Protein AF-A0A7C6TJK2-F1 (afdb_monomer)

pLDDT: mean 87.84, std 12.9, range [30.36, 98.38]

Foldseek 3Di:
DAEQAADPCVCVVVQVVCVVVVAQEAEADAQVCLDDPSVVVNVVSNHQYADPDPVCNVVSLVSVLVCVVVVHHYYYHQLNDHDPDPVRAGDQGHLSVLLSCLVRVDWDWYKYKDFVCCQPNPPDPDGPDDPPPTDMDMDIDPTDDLVVLNVVSVDPVSSNVVRLSSSLVRQVVNCVNVVHDRDPVSVDDDPDD

Nearest PDB structures (foldseek):
  4ak9-assembly1_A  TM=3.921E-01  e=1.352E+00  Physcomitrium patens
  2jgn-assembly2_B  TM=3.939E-01  e=2.980E+00  Homo sapiens

Mean predicted aligned error: 5.9 Å

Sequence (193 aa):
VAAYHANHLDPILVGLALKRNGRMPHFLAKSTLFTGVLGKILKTIGQIPVLRSSAQAGDSLEYAKDALAHGQTVVIYPEGTLTKDPELWPQHFKTGTARLALETGVPIIPVAHWGLNTIYPRGQKKFRFRPFSHDTVVAFGPAIDYSDLWDQRDEKKTMGDLSQRVKNTVAAMVAELSGRELPQRFMSKETGE

Radius of gyration: 16.85 Å; Cα contacts (8 Å, |Δi|>4): 279; chains: 1; bounding box: 39×34×52 Å

Structure (mmCIF, N/CA/C/O backbone):
data_AF-A0A7C6TJK2-F1
#
_entry.id   AF-A0A7C6TJK2-F1
#
loop_
_atom_site.group_PDB
_atom_site.id
_atom_site.type_symbol
_atom_site.label_atom_id
_atom_site.label_alt_id
_atom_site.label_comp_id
_atom_site.label_asym_id
_atom_site.label_entity_id
_atom_site.label_seq_id
_atom_site.pdbx_PDB_ins_code
_atom_site.Cartn_x
_atom_site.Cartn_y
_atom_site.Cartn_z
_atom_site.occupancy
_atom_site.B_iso_or_equiv
_atom_site.auth_seq_id
_atom_site.auth_comp_id
_atom_site.auth_asym_id
_atom_site.auth_atom_id
_atom_site.pdbx_PDB_model_num
ATOM 1 N N . VAL A 1 1 ? -6.474 -2.557 -0.803 1.00 96.62 1 VAL A N 1
ATOM 2 C CA . VAL A 1 1 ? -5.125 -3.066 -1.164 1.00 96.62 1 VAL A CA 1
ATOM 3 C C . VAL A 1 1 ? -4.072 -2.057 -0.734 1.00 96.62 1 VAL A C 1
ATOM 5 O O . VAL A 1 1 ? -4.187 -0.891 -1.101 1.00 96.62 1 VAL A O 1
ATOM 8 N N . ALA A 1 2 ? -3.073 -2.495 0.030 1.00 97.44 2 ALA A N 1
ATOM 9 C CA . ALA A 1 2 ? -1.920 -1.696 0.442 1.00 97.44 2 ALA A CA 1
ATOM 10 C C . ALA A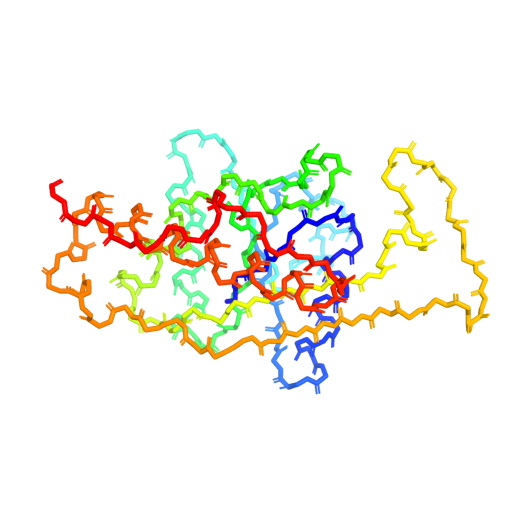 1 2 ? -0.685 -2.150 -0.346 1.00 97.44 2 ALA A C 1
ATOM 12 O O . ALA A 1 2 ? -0.128 -3.208 -0.061 1.00 97.44 2 ALA A O 1
ATOM 13 N N . ALA A 1 3 ? -0.293 -1.384 -1.362 1.00 96.88 3 ALA A N 1
ATOM 14 C CA . ALA A 1 3 ? 0.790 -1.755 -2.264 1.00 96.88 3 ALA A CA 1
ATOM 15 C C . ALA A 1 3 ? 2.104 -1.046 -1.911 1.00 96.88 3 ALA A C 1
ATOM 17 O O . ALA A 1 3 ? 2.122 0.141 -1.578 1.00 96.88 3 ALA A O 1
ATOM 18 N N . TYR A 1 4 ? 3.200 -1.788 -2.017 1.00 95.75 4 TYR A N 1
ATOM 19 C CA . TYR A 1 4 ? 4.569 -1.277 -2.036 1.00 95.75 4 TYR A CA 1
ATOM 20 C C . TYR A 1 4 ? 4.792 -0.316 -3.220 1.00 95.75 4 TYR A C 1
ATOM 22 O O . TYR A 1 4 ? 4.184 -0.514 -4.270 1.00 95.75 4 TYR A O 1
ATOM 30 N N . HIS A 1 5 ? 5.626 0.725 -3.066 1.00 94.12 5 HIS A N 1
ATOM 31 C CA . HIS A 1 5 ? 5.902 1.686 -4.144 1.00 94.12 5 HIS A CA 1
ATOM 32 C C . HIS A 1 5 ? 7.406 1.895 -4.390 1.00 94.12 5 HIS A C 1
ATOM 34 O O . HIS A 1 5 ? 8.068 2.669 -3.701 1.00 94.12 5 HIS A O 1
ATOM 40 N N . ALA A 1 6 ? 7.945 1.257 -5.427 1.00 92.12 6 ALA A N 1
ATOM 41 C CA . ALA A 1 6 ? 9.353 1.311 -5.823 1.00 92.12 6 ALA A CA 1
ATOM 42 C C . ALA A 1 6 ? 9.611 2.021 -7.152 1.00 92.12 6 ALA A C 1
ATOM 44 O O . ALA A 1 6 ? 10.687 2.588 -7.361 1.00 92.12 6 ALA A O 1
ATOM 45 N N . ASN A 1 7 ? 8.648 1.966 -8.071 1.00 91.12 7 ASN A N 1
ATOM 46 C CA . ASN A 1 7 ? 8.806 2.381 -9.452 1.00 91.12 7 ASN A CA 1
ATOM 47 C C . ASN A 1 7 ? 7.591 3.169 -9.968 1.00 91.12 7 ASN A C 1
ATOM 49 O O . ASN A 1 7 ? 6.447 2.979 -9.561 1.00 91.12 7 ASN A O 1
ATOM 53 N N . HIS A 1 8 ? 7.818 4.052 -10.938 1.00 88.25 8 HIS A N 1
ATOM 54 C CA . HIS A 1 8 ? 6.729 4.785 -11.590 1.00 88.25 8 HIS A CA 1
ATOM 55 C C . HIS A 1 8 ? 5.752 3.870 -12.345 1.00 88.25 8 HIS A C 1
ATOM 57 O O . HIS A 1 8 ? 4.620 4.277 -12.602 1.00 88.25 8 HIS A O 1
ATOM 63 N N . LEU A 1 9 ? 6.177 2.652 -12.693 1.00 90.56 9 LEU A N 1
ATOM 64 C CA . LEU A 1 9 ? 5.360 1.661 -13.394 1.00 90.56 9 LEU A CA 1
ATOM 65 C C . LEU A 1 9 ? 4.538 0.760 -12.464 1.00 90.56 9 LEU A C 1
ATOM 67 O O . LEU A 1 9 ? 3.718 -0.014 -12.960 1.00 90.56 9 LEU A O 1
ATOM 71 N N . ASP A 1 10 ? 4.694 0.880 -11.143 1.00 92.75 10 ASP A N 1
ATOM 72 C CA . ASP A 1 10 ? 3.961 0.049 -10.181 1.00 92.75 10 ASP A CA 1
ATOM 73 C C . ASP A 1 10 ? 2.438 0.109 -10.362 1.00 92.75 10 ASP A C 1
ATOM 75 O O . ASP A 1 10 ? 1.818 -0.954 -10.326 1.00 92.75 10 ASP A O 1
ATOM 79 N N . PRO A 1 11 ? 1.798 1.277 -10.615 1.00 92.50 11 PRO A N 1
ATOM 80 C CA . PRO A 1 11 ? 0.344 1.324 -10.790 1.00 92.50 11 PRO A CA 1
ATOM 81 C C . PRO A 1 11 ? -0.138 0.510 -11.990 1.00 92.50 11 PRO A C 1
ATOM 83 O O . PRO A 1 11 ? -1.210 -0.090 -11.947 1.00 92.50 11 PRO A O 1
ATOM 86 N N . ILE A 1 12 ? 0.674 0.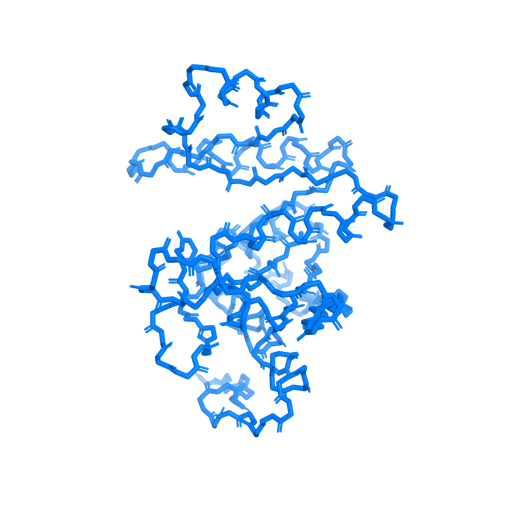439 -13.048 1.00 92.00 12 ILE A N 1
ATOM 87 C CA . ILE A 1 12 ? 0.369 -0.363 -14.235 1.00 92.00 12 ILE A CA 1
ATOM 88 C C . ILE A 1 12 ? 0.508 -1.848 -13.899 1.00 92.00 12 ILE A C 1
ATOM 90 O O . ILE A 1 12 ? -0.397 -2.629 -14.192 1.00 92.00 12 ILE A O 1
ATOM 94 N N . LEU A 1 13 ? 1.613 -2.235 -13.254 1.00 94.12 13 LEU A N 1
ATOM 95 C CA . LEU A 1 13 ? 1.887 -3.626 -12.896 1.00 94.12 13 LEU A CA 1
ATOM 96 C C . LEU A 1 13 ? 0.845 -4.174 -11.906 1.00 94.12 13 LEU A C 1
ATOM 98 O O . LEU A 1 13 ? 0.213 -5.197 -12.174 1.00 94.12 13 LEU A O 1
ATOM 102 N N . VAL A 1 14 ? 0.623 -3.470 -10.794 1.00 96.06 14 VAL A N 1
ATOM 103 C CA . VAL A 1 14 ? -0.353 -3.847 -9.761 1.00 96.06 14 VAL A CA 1
ATOM 104 C C . VAL A 1 14 ? -1.773 -3.802 -10.320 1.00 96.06 14 VAL A C 1
ATOM 106 O O . VAL A 1 14 ? -2.566 -4.705 -10.060 1.00 96.06 14 VAL A O 1
ATOM 109 N N . GLY A 1 15 ? -2.096 -2.793 -11.134 1.00 95.19 15 GLY A N 1
ATOM 110 C CA . GLY A 1 15 ? -3.417 -2.668 -11.740 1.00 95.19 15 GLY A CA 1
ATOM 111 C C . GLY A 1 15 ? -3.734 -3.815 -12.701 1.00 95.19 15 GLY A C 1
ATOM 112 O O . GLY A 1 15 ? -4.829 -4.377 -12.657 1.00 95.19 15 GLY A O 1
ATOM 113 N N . LEU A 1 16 ? -2.763 -4.224 -13.524 1.00 94.56 16 LEU A N 1
ATOM 114 C CA . LEU A 1 16 ? -2.903 -5.383 -14.404 1.00 94.56 16 LEU A CA 1
ATOM 115 C C . LEU A 1 16 ? -3.028 -6.688 -13.610 1.00 94.56 16 LEU A C 1
ATOM 117 O O . LEU A 1 16 ? -3.851 -7.531 -13.963 1.00 94.56 16 LEU A O 1
ATOM 121 N N . ALA A 1 17 ? -2.246 -6.850 -12.539 1.00 96.06 17 ALA A N 1
ATOM 122 C CA . ALA A 1 17 ? -2.324 -8.017 -11.667 1.00 96.06 17 ALA A CA 1
ATOM 123 C C . ALA A 1 17 ? -3.704 -8.135 -10.996 1.00 96.06 17 ALA A C 1
ATOM 125 O O . ALA A 1 17 ? -4.302 -9.210 -11.016 1.00 96.06 17 ALA A O 1
ATOM 126 N N . LEU A 1 18 ? -4.260 -7.033 -10.485 1.00 96.31 18 LEU A N 1
ATOM 127 C CA . LEU A 1 18 ? -5.615 -7.000 -9.920 1.00 96.31 18 LEU A CA 1
ATOM 128 C C . LEU A 1 18 ? -6.681 -7.322 -10.970 1.00 96.31 18 LEU A C 1
ATOM 130 O O . LEU A 1 18 ? -7.530 -8.184 -10.740 1.00 96.31 18 LEU A O 1
ATOM 134 N N . LYS A 1 19 ? -6.592 -6.705 -12.155 1.00 94.50 19 LYS A N 1
ATOM 135 C CA . LYS A 1 19 ? -7.539 -6.949 -13.250 1.00 94.50 19 LYS A CA 1
ATOM 136 C C . LYS A 1 19 ? -7.525 -8.408 -13.710 1.00 94.50 19 LYS A C 1
ATOM 138 O O . LYS A 1 19 ? -8.587 -8.971 -13.957 1.00 94.50 19 LYS A O 1
ATOM 143 N N . ARG A 1 20 ? -6.345 -9.036 -13.792 1.00 94.94 20 ARG A N 1
ATOM 144 C CA . ARG A 1 20 ? -6.204 -10.472 -14.099 1.00 94.94 20 ARG A CA 1
ATOM 145 C C . ARG A 1 20 ? -6.861 -11.373 -13.052 1.00 94.94 20 ARG A C 1
ATOM 147 O O . ARG A 1 20 ? -7.324 -12.446 -13.406 1.00 94.94 20 ARG A O 1
ATOM 154 N N . ASN A 1 21 ? -6.955 -10.913 -11.807 1.00 94.12 21 ASN A N 1
ATOM 155 C CA . ASN A 1 21 ? -7.662 -11.589 -10.718 1.00 94.12 21 ASN A CA 1
ATOM 156 C C . ASN A 1 21 ? -9.135 -11.143 -10.586 1.00 94.12 21 ASN A C 1
ATOM 158 O O . ASN A 1 21 ? -9.747 -11.316 -9.534 1.00 94.12 21 ASN A O 1
ATOM 162 N N . GLY A 1 22 ? -9.714 -10.531 -11.627 1.00 94.06 22 GLY A N 1
ATOM 163 C CA . GLY A 1 22 ? -11.128 -10.145 -11.654 1.00 94.06 22 GLY A CA 1
ATOM 164 C C . GLY A 1 22 ? -11.488 -8.940 -10.779 1.00 94.06 22 GLY A C 1
ATOM 165 O O . GLY A 1 22 ? -12.666 -8.701 -10.527 1.00 94.06 22 GLY A O 1
ATOM 166 N N . ARG A 1 23 ? -10.503 -8.165 -10.305 1.00 94.56 23 ARG A N 1
ATOM 167 C CA . ARG A 1 23 ? -10.724 -6.976 -9.467 1.00 94.56 23 ARG A CA 1
ATOM 168 C C . ARG A 1 23 ? -10.358 -5.709 -10.232 1.00 94.56 23 ARG A C 1
ATOM 170 O O . ARG A 1 23 ? -9.217 -5.545 -10.655 1.00 94.56 23 ARG A O 1
ATOM 177 N N . MET A 1 24 ? -11.315 -4.796 -10.400 1.00 93.88 24 MET A N 1
ATOM 178 C CA . MET A 1 24 ? -11.041 -3.485 -10.994 1.00 93.88 24 MET A CA 1
ATOM 179 C C . MET A 1 24 ? -10.343 -2.585 -9.960 1.00 93.88 24 MET A C 1
ATOM 181 O O . MET A 1 24 ? -10.912 -2.364 -8.891 1.00 93.88 24 MET A O 1
ATOM 185 N N . PRO A 1 25 ? -9.122 -2.085 -10.229 1.00 95.00 25 PRO A N 1
ATOM 186 C CA . PRO A 1 25 ? -8.384 -1.277 -9.268 1.00 95.00 25 PRO A CA 1
ATOM 187 C C . PRO A 1 25 ? -8.769 0.208 -9.331 1.00 95.00 25 PRO A C 1
ATOM 189 O O . PRO A 1 25 ? -8.707 0.839 -10.388 1.00 95.00 25 PRO A O 1
ATOM 192 N N . HIS A 1 26 ? -9.055 0.793 -8.172 1.00 95.19 26 HIS A N 1
ATOM 193 C CA . HIS A 1 26 ? -9.299 2.223 -7.992 1.00 95.19 26 HIS A CA 1
ATOM 194 C C . HIS A 1 26 ? -8.162 2.824 -7.162 1.00 95.19 26 HIS A C 1
ATOM 196 O O . HIS A 1 26 ? -8.143 2.723 -5.935 1.00 95.19 26 HIS A O 1
ATOM 202 N N . PHE A 1 27 ? -7.161 3.399 -7.825 1.00 94.06 27 PHE A N 1
ATOM 203 C CA . PHE A 1 27 ? -6.001 3.981 -7.162 1.00 94.06 27 PHE A CA 1
ATOM 204 C C . PHE A 1 27 ? -6.307 5.370 -6.618 1.00 94.06 27 PHE A C 1
ATOM 206 O O . PHE A 1 27 ? -6.906 6.210 -7.293 1.00 94.06 27 PHE A O 1
ATOM 213 N N . LEU A 1 28 ? -5.777 5.635 -5.428 1.00 90.88 28 LEU A N 1
ATOM 214 C CA . LEU A 1 28 ? -5.638 6.984 -4.899 1.00 90.88 28 LEU A CA 1
ATOM 215 C C . LEU A 1 28 ? -4.495 7.696 -5.635 1.00 90.88 28 LEU A C 1
ATOM 217 O O . LEU A 1 28 ? -3.314 7.444 -5.385 1.00 90.88 28 LEU A O 1
ATOM 221 N N . ALA A 1 29 ? -4.842 8.593 -6.553 1.00 85.94 29 ALA A N 1
ATOM 222 C CA . ALA A 1 29 ? -3.907 9.282 -7.436 1.00 85.94 29 ALA A CA 1
ATOM 223 C C . ALA A 1 29 ? -3.899 10.794 -7.182 1.00 85.94 29 ALA A C 1
ATOM 225 O O . ALA A 1 29 ? -4.916 11.401 -6.868 1.00 85.94 29 ALA A O 1
ATOM 226 N N . LYS A 1 30 ? -2.737 11.441 -7.333 1.00 84.19 30 LYS A N 1
ATOM 227 C CA . LYS A 1 30 ? -2.601 12.890 -7.102 1.00 84.19 30 LYS A CA 1
ATOM 228 C C . LYS A 1 30 ? -3.571 13.666 -8.002 1.00 84.19 30 LYS A C 1
ATOM 230 O O . LYS A 1 30 ? -3.538 13.486 -9.217 1.00 84.19 30 LYS A O 1
ATOM 235 N N . SER A 1 31 ? -4.356 14.579 -7.428 1.00 82.94 31 SER A N 1
ATOM 236 C CA . SER A 1 31 ? -5.367 15.369 -8.153 1.00 82.94 31 SER A CA 1
ATOM 237 C C . SER A 1 31 ? -4.815 16.111 -9.377 1.00 82.94 31 SER A C 1
ATOM 239 O O . SER A 1 31 ? -5.505 16.250 -10.380 1.00 82.94 31 SER A O 1
ATOM 241 N N . THR A 1 32 ? -3.541 16.516 -9.356 1.00 83.69 32 THR A N 1
ATOM 242 C CA . THR A 1 32 ? -2.885 17.177 -10.498 1.00 83.69 32 THR A CA 1
ATOM 243 C C . THR A 1 32 ? -2.812 16.301 -11.755 1.00 83.69 32 THR A C 1
ATOM 245 O O . THR A 1 32 ? -2.693 16.832 -12.855 1.00 83.69 32 THR A O 1
ATOM 248 N N . LEU A 1 33 ? -2.891 14.970 -11.615 1.00 84.19 33 LEU A N 1
ATOM 249 C CA . LEU A 1 33 ? -2.949 14.027 -12.740 1.00 84.19 33 LEU A CA 1
ATOM 250 C C . LEU A 1 33 ? -4.320 14.019 -13.432 1.00 84.19 33 LEU A C 1
ATOM 252 O O . LEU A 1 33 ? -4.433 13.547 -14.558 1.00 84.19 33 LEU A O 1
ATOM 256 N N . PHE A 1 34 ? -5.357 14.574 -12.797 1.00 85.38 34 PHE A N 1
ATOM 257 C CA . PHE A 1 34 ? -6.731 14.589 -13.304 1.00 85.38 34 PHE A CA 1
ATOM 258 C C . PHE A 1 34 ? -7.004 15.752 -14.271 1.00 85.38 34 PHE A C 1
ATOM 260 O O . PHE A 1 34 ? -8.127 16.249 -14.372 1.00 85.38 34 PHE A O 1
ATOM 267 N N . THR A 1 35 ? -5.981 16.160 -15.020 1.00 86.50 35 THR A N 1
ATOM 268 C CA . THR A 1 35 ? -6.035 17.230 -16.021 1.00 86.50 35 THR A CA 1
ATOM 269 C C . THR A 1 35 ? -5.769 16.677 -17.428 1.00 86.50 35 THR A C 1
ATOM 271 O O . THR A 1 35 ? -5.136 15.632 -17.599 1.00 86.50 35 THR A O 1
ATOM 274 N N . GLY A 1 36 ? -6.296 17.344 -18.459 1.00 90.62 36 GLY A N 1
ATOM 275 C CA . GLY A 1 36 ? -6.101 16.942 -19.858 1.00 90.62 36 GLY A CA 1
ATOM 276 C C . GLY A 1 36 ? -6.671 15.559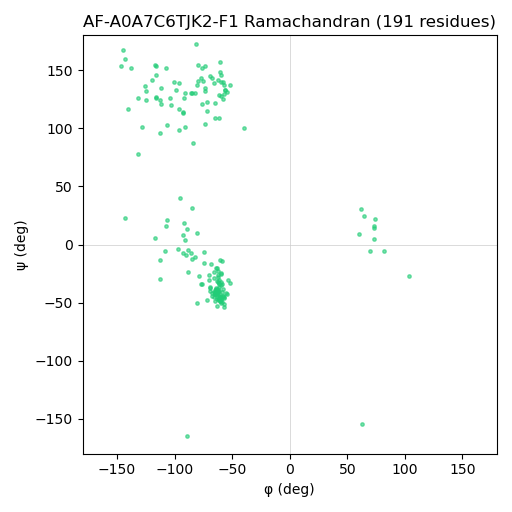 -20.218 1.00 90.62 36 GLY A C 1
ATOM 277 O O . GLY A 1 36 ? -7.625 15.075 -19.607 1.00 90.62 36 GLY A O 1
ATOM 278 N N . VAL A 1 37 ? -6.091 14.924 -21.245 1.00 90.06 37 VAL A N 1
ATOM 279 C CA . VAL A 1 37 ? -6.511 13.596 -21.741 1.00 90.06 37 VAL A CA 1
ATOM 280 C C . VAL A 1 37 ? -6.273 12.510 -20.693 1.00 90.06 37 VAL A C 1
ATOM 282 O O . VAL A 1 37 ? -7.160 11.693 -20.452 1.00 90.06 37 VAL A O 1
ATOM 285 N N . LEU A 1 38 ? -5.119 12.544 -20.018 1.00 86.19 38 LEU A N 1
ATOM 286 C CA . LEU A 1 38 ? -4.807 11.612 -18.935 1.00 86.19 38 LEU A CA 1
ATOM 287 C C . LEU A 1 38 ? -5.862 11.691 -17.827 1.00 86.19 38 LEU A C 1
ATOM 289 O O . LEU A 1 38 ? -6.363 10.663 -17.385 1.00 86.19 38 LEU A O 1
ATOM 293 N N . GLY A 1 39 ? -6.268 12.899 -17.439 1.00 86.94 39 GLY A N 1
ATOM 294 C CA . GLY A 1 39 ? -7.303 13.077 -16.432 1.00 86.94 39 GLY A CA 1
ATOM 295 C C . GLY A 1 39 ? -8.661 12.515 -16.831 1.00 86.94 39 GLY A C 1
ATOM 296 O O . GLY A 1 39 ? -9.333 11.923 -15.990 1.00 86.94 39 GLY A O 1
ATOM 297 N N . LYS A 1 40 ? -9.057 12.639 -18.106 1.00 87.50 40 LYS A N 1
ATOM 298 C CA . LYS A 1 40 ? -10.279 11.994 -18.614 1.00 87.50 40 LYS A CA 1
ATOM 299 C C . LYS A 1 40 ? -10.186 10.475 -18.487 1.00 87.50 40 LYS A C 1
ATOM 301 O O . LYS A 1 40 ? -11.098 9.875 -17.936 1.00 87.50 40 LYS A O 1
ATOM 306 N N . ILE A 1 41 ? -9.064 9.882 -18.900 1.00 87.62 41 ILE A N 1
ATOM 307 C CA . ILE A 1 41 ? -8.830 8.434 -18.792 1.00 87.62 41 ILE A CA 1
ATOM 308 C C . ILE A 1 41 ? -8.923 7.980 -17.333 1.00 87.62 41 ILE A C 1
ATOM 310 O O . ILE A 1 41 ? -9.664 7.046 -17.042 1.00 87.62 41 ILE A O 1
ATOM 314 N N . LEU A 1 42 ? -8.228 8.662 -16.415 1.00 87.75 42 LEU A N 1
ATOM 315 C CA . LEU A 1 42 ? -8.237 8.331 -14.987 1.00 87.75 42 LEU A CA 1
ATOM 316 C C . LEU A 1 42 ? -9.651 8.393 -14.391 1.00 87.75 42 LEU A C 1
ATOM 318 O O . LEU A 1 42 ? -10.025 7.501 -13.637 1.00 87.75 42 LEU A O 1
ATOM 322 N N . LYS A 1 43 ? -10.464 9.388 -14.767 1.00 86.69 43 LYS A N 1
ATOM 323 C CA . LYS A 1 43 ? -11.873 9.463 -14.341 1.00 86.69 43 LYS A CA 1
ATOM 324 C C . LYS A 1 43 ? -12.708 8.324 -14.920 1.00 86.69 43 LYS A C 1
ATOM 326 O O . LYS A 1 43 ? -13.458 7.697 -14.184 1.00 86.69 43 LYS A O 1
ATOM 331 N N . THR A 1 44 ? -12.561 8.030 -16.212 1.00 86.00 44 THR A N 1
ATOM 332 C CA . THR A 1 44 ? -13.315 6.961 -16.887 1.00 86.00 44 THR A CA 1
ATOM 333 C C . THR A 1 44 ? -13.030 5.589 -16.286 1.00 86.00 44 THR A C 1
ATOM 335 O O . THR A 1 44 ? -13.940 4.779 -16.162 1.00 86.00 44 THR A O 1
ATOM 338 N N . ILE A 1 45 ? -11.788 5.331 -15.872 1.00 86.31 45 ILE A N 1
ATOM 339 C CA . ILE A 1 45 ? -11.411 4.076 -15.208 1.00 86.31 45 ILE A CA 1
ATOM 340 C C . ILE A 1 45 ? -11.585 4.138 -13.675 1.00 86.31 45 ILE A C 1
ATOM 342 O O . ILE A 1 45 ? -11.057 3.285 -12.967 1.00 86.31 45 ILE A O 1
ATOM 346 N N . GLY A 1 46 ? -12.291 5.149 -13.152 1.00 86.75 46 GLY A N 1
ATOM 347 C CA . GLY A 1 46 ? -12.723 5.235 -11.754 1.00 86.75 46 GLY A CA 1
ATOM 348 C C . GLY A 1 46 ? -11.636 5.572 -10.728 1.00 86.75 46 GLY A C 1
ATOM 349 O O . GLY A 1 46 ? -11.792 5.245 -9.557 1.00 86.75 46 GLY A O 1
ATOM 350 N N . GLN A 1 47 ? -10.516 6.179 -11.123 1.00 91.94 47 GLN A N 1
ATOM 351 C CA . GLN A 1 47 ? -9.438 6.504 -10.179 1.00 91.94 47 GLN A CA 1
ATOM 352 C C . GLN A 1 47 ? -9.852 7.619 -9.215 1.00 91.94 47 GLN A C 1
ATOM 354 O O . GLN A 1 47 ? -10.545 8.561 -9.601 1.00 91.94 47 GLN A O 1
ATOM 359 N N . ILE A 1 48 ? -9.377 7.539 -7.973 1.00 88.31 48 ILE A N 1
ATOM 360 C CA . ILE A 1 48 ? -9.795 8.418 -6.880 1.00 88.31 48 ILE A CA 1
ATOM 361 C C . ILE A 1 48 ? -8.785 9.570 -6.749 1.00 88.31 48 ILE A C 1
ATOM 363 O O . ILE A 1 48 ? -7.607 9.323 -6.467 1.00 88.31 48 ILE A O 1
ATOM 367 N N . PRO A 1 49 ? -9.189 10.834 -6.969 1.00 84.56 49 PRO A N 1
ATOM 368 C CA . PRO A 1 49 ? -8.289 11.972 -6.847 1.00 84.56 49 PRO A CA 1
ATOM 369 C C . PRO A 1 49 ? -7.973 12.282 -5.379 1.00 84.56 49 PRO A C 1
ATOM 371 O O . PRO A 1 49 ? -8.862 12.369 -4.540 1.00 84.56 49 PRO A O 1
ATOM 374 N N . VAL A 1 50 ? -6.695 12.520 -5.085 1.00 79.56 50 VAL A N 1
ATOM 375 C CA . VAL A 1 50 ? -6.201 12.872 -3.748 1.00 79.56 50 VAL A CA 1
ATOM 376 C C . VAL A 1 50 ? -5.608 14.275 -3.739 1.00 79.56 50 VAL A C 1
ATOM 378 O O . VAL A 1 50 ? -4.678 14.578 -4.502 1.00 79.56 50 VAL A O 1
ATOM 381 N N . LEU A 1 51 ? -6.104 15.112 -2.829 1.00 71.00 51 L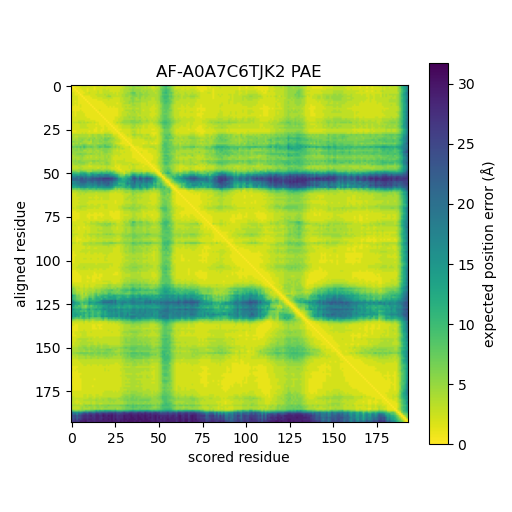EU A N 1
ATOM 382 C CA . LEU A 1 51 ? -5.592 16.451 -2.540 1.00 71.00 51 LEU A CA 1
ATOM 383 C C . LEU A 1 51 ? -4.557 16.360 -1.408 1.00 71.00 51 LEU A C 1
ATOM 385 O O . LEU A 1 51 ? -4.818 15.797 -0.351 1.00 71.00 51 LEU A O 1
ATOM 389 N N . ARG A 1 52 ? -3.341 16.882 -1.630 1.00 59.47 52 ARG A N 1
ATOM 390 C CA . ARG A 1 52 ? -2.251 16.853 -0.626 1.00 59.47 52 ARG A CA 1
ATOM 391 C C . ARG A 1 52 ? -2.208 18.089 0.288 1.00 59.47 52 ARG A C 1
ATOM 393 O O . ARG A 1 52 ? -1.291 18.189 1.096 1.00 59.47 52 ARG A O 1
ATOM 400 N N . SER A 1 53 ? -3.161 19.015 0.173 1.00 53.22 53 SER A N 1
ATOM 401 C CA . SER A 1 53 ? -3.279 20.214 1.015 1.00 53.22 53 SER A CA 1
ATOM 402 C C . SER A 1 53 ? -4.058 19.911 2.301 1.00 53.22 53 SER A C 1
ATOM 404 O O . SER A 1 53 ? -5.134 19.319 2.270 1.00 53.22 53 SER A O 1
ATOM 406 N N . SER A 1 54 ? -3.489 20.315 3.438 1.00 51.31 54 SER A N 1
ATOM 407 C CA . SER A 1 54 ? -3.806 19.879 4.810 1.00 51.31 54 SER A CA 1
ATOM 408 C C . SER A 1 54 ? -5.243 20.097 5.299 1.00 51.31 54 SER A C 1
ATOM 410 O O . SER A 1 54 ? -5.613 19.481 6.291 1.00 51.31 54 SER A O 1
ATOM 412 N N . ALA A 1 55 ? -6.063 20.898 4.614 1.00 50.88 55 ALA A N 1
ATOM 413 C CA . ALA A 1 55 ? -7.477 21.079 4.958 1.00 50.88 55 ALA A CA 1
ATOM 414 C C . ALA A 1 55 ? -8.419 20.055 4.284 1.00 50.88 55 ALA A C 1
ATOM 416 O O . ALA A 1 55 ? -9.491 19.789 4.806 1.00 50.88 55 ALA A O 1
ATOM 417 N N . GLN A 1 56 ? -8.014 19.458 3.153 1.00 50.44 56 GLN A N 1
ATOM 418 C CA . GLN A 1 56 ? -8.861 18.612 2.282 1.00 50.44 56 GLN A CA 1
ATOM 419 C C . GLN A 1 56 ? -8.365 17.159 2.193 1.00 50.44 56 GLN A C 1
ATOM 421 O O . GLN A 1 56 ? -8.873 16.346 1.422 1.00 50.44 56 GLN A O 1
ATOM 426 N N . ALA A 1 57 ? -7.341 16.803 2.975 1.00 52.91 57 ALA A N 1
ATOM 427 C CA . ALA A 1 57 ? -6.858 15.426 3.054 1.00 52.91 57 ALA A CA 1
ATOM 428 C C . ALA A 1 57 ? -7.934 14.464 3.604 1.00 52.91 57 ALA A C 1
ATOM 430 O O . ALA A 1 57 ? -7.906 13.281 3.268 1.00 52.91 57 ALA A O 1
ATOM 431 N N . GLY A 1 58 ? -8.886 14.978 4.401 1.00 56.28 58 GLY A N 1
ATOM 432 C CA . GLY A 1 58 ? -10.081 14.246 4.838 1.00 56.28 58 GLY A CA 1
ATOM 433 C C . GLY A 1 58 ? -10.952 13.801 3.661 1.00 56.28 58 GLY A C 1
ATOM 434 O O . GLY A 1 58 ? -11.276 12.621 3.568 1.00 56.28 58 GLY A O 1
ATOM 435 N N . ASP A 1 59 ? -11.194 14.691 2.695 1.00 64.62 59 ASP A N 1
ATOM 436 C CA . ASP A 1 59 ? -12.049 14.431 1.524 1.00 64.62 59 ASP A CA 1
ATOM 437 C C . ASP A 1 59 ? -11.562 13.238 0.692 1.00 64.62 59 ASP A C 1
ATOM 439 O O . ASP A 1 59 ? -12.348 12.475 0.141 1.00 64.62 59 ASP A O 1
ATOM 443 N N . SER A 1 60 ? -10.244 13.034 0.618 1.00 70.81 60 SER A N 1
ATOM 444 C CA . SER A 1 60 ? -9.659 11.936 -0.165 1.00 70.81 60 SER A CA 1
ATOM 445 C C . SER A 1 60 ? -9.921 10.558 0.451 1.00 70.81 60 SER A C 1
ATOM 447 O O . SER A 1 60 ? -10.006 9.570 -0.278 1.00 70.81 60 SER A O 1
ATOM 449 N N . LEU A 1 61 ? -10.034 10.482 1.782 1.00 81.81 61 LEU A N 1
ATOM 450 C CA . LEU A 1 61 ? -10.431 9.251 2.463 1.00 81.81 61 LEU A CA 1
ATOM 451 C C . LEU A 1 61 ? -11.938 9.028 2.349 1.00 81.81 61 LEU A C 1
ATOM 453 O O . LEU A 1 61 ? -12.339 7.886 2.180 1.00 81.81 61 LEU A O 1
ATOM 457 N N . GLU A 1 62 ? -12.757 10.081 2.348 1.00 86.81 62 GLU A N 1
ATOM 458 C CA . GLU A 1 62 ? -14.207 9.952 2.140 1.00 86.81 62 GLU A CA 1
ATOM 459 C C . GLU A 1 62 ? -14.543 9.335 0.774 1.00 86.81 62 GLU A C 1
ATOM 461 O O . GLU A 1 62 ? -15.294 8.365 0.714 1.00 86.81 62 GLU A O 1
ATOM 466 N N . TYR A 1 63 ? -13.902 9.774 -0.317 1.00 87.88 63 TYR A N 1
ATOM 467 C CA . TYR A 1 63 ? -14.081 9.117 -1.624 1.00 87.88 63 TYR A CA 1
ATOM 468 C C . TYR A 1 63 ? -13.631 7.649 -1.622 1.00 87.88 63 TYR A C 1
ATOM 470 O O . TYR A 1 63 ? -14.209 6.814 -2.314 1.00 87.88 63 TYR A O 1
ATOM 478 N N . ALA A 1 64 ? -12.590 7.320 -0.852 1.00 91.12 64 ALA A N 1
ATOM 479 C CA . ALA A 1 64 ? -12.149 5.939 -0.699 1.00 91.12 64 ALA A CA 1
ATOM 480 C C . ALA A 1 64 ? -13.167 5.102 0.091 1.00 91.12 64 ALA A C 1
ATOM 482 O O . ALA A 1 64 ? -13.423 3.965 -0.294 1.00 91.12 64 ALA A O 1
ATOM 483 N N . LYS A 1 65 ? -13.772 5.653 1.151 1.00 92.25 65 LYS A N 1
ATOM 484 C CA . LYS A 1 65 ? -14.851 4.996 1.905 1.00 92.25 65 LYS A CA 1
ATOM 485 C C . LYS A 1 65 ? -16.063 4.735 1.028 1.00 92.25 65 LYS A C 1
ATOM 487 O O . LYS A 1 65 ? -16.578 3.625 1.049 1.00 92.25 65 LYS A O 1
ATOM 492 N N . ASP A 1 66 ? -16.477 5.722 0.240 1.00 91.94 66 ASP A N 1
ATOM 493 C CA . ASP A 1 66 ? -17.605 5.584 -0.679 1.00 91.94 66 ASP A CA 1
ATOM 494 C C . ASP A 1 66 ? -17.351 4.469 -1.705 1.00 91.94 66 ASP A C 1
ATOM 496 O O . ASP A 1 66 ? -18.163 3.558 -1.858 1.00 91.94 66 ASP A O 1
ATOM 500 N N . ALA A 1 67 ? -16.170 4.450 -2.328 1.00 92.31 67 ALA A N 1
ATOM 501 C CA . ALA A 1 67 ? -15.770 3.372 -3.232 1.00 92.31 67 ALA A CA 1
ATOM 502 C C . ALA A 1 67 ? -15.803 1.991 -2.545 1.00 92.31 67 ALA A C 1
ATOM 504 O O . ALA A 1 67 ? -16.328 1.021 -3.100 1.00 92.31 67 ALA A O 1
ATOM 505 N N . LEU A 1 68 ? -15.272 1.895 -1.322 1.00 94.69 68 LEU A N 1
ATOM 506 C CA . LEU A 1 68 ? -15.288 0.663 -0.528 1.00 94.69 68 LEU A CA 1
ATOM 507 C C . LEU A 1 68 ? -16.716 0.215 -0.182 1.00 94.69 68 LEU A C 1
ATOM 509 O O . LEU A 1 68 ? -17.010 -0.975 -0.292 1.00 94.69 68 LEU A O 1
ATOM 513 N N . ALA A 1 69 ? -17.609 1.143 0.168 1.00 94.06 69 ALA A N 1
ATOM 514 C CA . ALA A 1 69 ? -19.017 0.865 0.452 1.00 94.06 69 ALA A CA 1
ATOM 515 C C . ALA A 1 69 ? -19.762 0.313 -0.777 1.00 94.06 69 ALA A C 1
ATOM 517 O O . ALA A 1 69 ? -20.625 -0.552 -0.642 1.00 94.06 69 ALA A O 1
ATOM 518 N N . HIS A 1 70 ? -19.366 0.725 -1.984 1.00 93.75 70 HIS A N 1
ATOM 519 C CA . HIS A 1 70 ? -19.852 0.170 -3.253 1.00 93.75 70 HIS A CA 1
ATOM 520 C C . HIS A 1 70 ? -19.164 -1.152 -3.660 1.00 93.75 70 HIS A C 1
ATOM 522 O O . HIS A 1 70 ? -19.318 -1.614 -4.792 1.00 93.75 70 HIS A O 1
ATOM 528 N N . GLY A 1 71 ? -18.376 -1.768 -2.771 1.00 92.88 71 GLY A N 1
ATOM 529 C CA . GLY A 1 71 ? -17.682 -3.034 -3.024 1.00 92.88 71 GLY A CA 1
ATOM 530 C C . GLY A 1 71 ? -16.490 -2.922 -3.982 1.00 92.88 71 GLY A C 1
ATOM 531 O O . GLY A 1 71 ? -16.025 -3.935 -4.515 1.00 92.88 71 GLY A O 1
ATOM 532 N N . GLN A 1 72 ? -15.985 -1.711 -4.232 1.00 94.62 72 GLN A N 1
ATOM 533 C CA . GLN A 1 72 ? -14.864 -1.486 -5.143 1.00 94.62 72 GLN A CA 1
ATOM 534 C C . GLN A 1 72 ? -13.515 -1.805 -4.487 1.00 94.62 72 GLN A C 1
ATOM 536 O O . GLN A 1 72 ? -13.332 -1.731 -3.272 1.00 94.62 72 GLN A O 1
ATOM 541 N N . THR A 1 73 ? -12.517 -2.144 -5.310 1.00 96.44 73 THR A N 1
ATOM 542 C CA . THR A 1 73 ? -11.155 -2.412 -4.828 1.00 96.44 73 THR A CA 1
ATOM 543 C C . THR A 1 73 ? -10.321 -1.137 -4.836 1.00 96.44 73 THR A C 1
ATOM 545 O O . THR A 1 73 ? -9.785 -0.737 -5.870 1.00 96.44 73 THR A O 1
ATOM 548 N N . VAL A 1 74 ? -10.157 -0.526 -3.664 1.00 96.56 74 VAL A N 1
ATOM 549 C CA . VAL A 1 74 ? -9.298 0.651 -3.498 1.00 96.56 74 VAL A CA 1
ATOM 550 C C . VAL A 1 74 ? -7.831 0.240 -3.347 1.00 96.56 74 VAL A C 1
ATOM 552 O O . VAL A 1 74 ? -7.486 -0.630 -2.536 1.00 96.56 74 VAL A O 1
ATOM 555 N N . VAL A 1 75 ? -6.950 0.878 -4.120 1.00 96.81 75 VAL A N 1
ATOM 556 C CA . VAL A 1 75 ? -5.500 0.661 -4.088 1.00 96.81 75 VAL A CA 1
ATOM 557 C C . VAL A 1 75 ? -4.797 1.900 -3.550 1.00 96.81 75 VAL A C 1
ATOM 559 O O . VAL A 1 75 ? -4.940 3.006 -4.075 1.00 96.81 75 VAL A O 1
ATOM 562 N N . ILE A 1 76 ? -4.013 1.704 -2.494 1.00 95.62 76 ILE A N 1
ATOM 563 C CA . ILE A 1 76 ? -3.286 2.764 -1.801 1.00 95.62 76 ILE A CA 1
ATOM 564 C C . ILE A 1 76 ? -1.814 2.385 -1.750 1.00 95.62 76 ILE A C 1
ATOM 566 O O . ILE A 1 76 ? -1.479 1.250 -1.419 1.00 95.62 76 ILE A O 1
ATOM 570 N N . TYR A 1 77 ? -0.951 3.361 -2.026 1.00 95.38 77 TYR A N 1
ATOM 571 C CA . TYR A 1 77 ? 0.477 3.306 -1.724 1.00 95.38 77 TYR A CA 1
ATOM 572 C C . TYR A 1 77 ? 0.712 4.019 -0.389 1.00 95.38 77 TYR A C 1
ATOM 574 O O . TYR A 1 77 ? 0.746 5.256 -0.376 1.00 95.38 77 TYR A O 1
ATOM 582 N N . PRO A 1 78 ? 0.833 3.301 0.744 1.00 93.56 78 PRO A N 1
ATOM 583 C CA . PRO A 1 78 ? 0.818 3.932 2.065 1.00 93.56 78 PRO A CA 1
ATOM 584 C C . PRO A 1 78 ? 2.024 4.852 2.308 1.00 93.56 78 PRO A C 1
ATOM 586 O O . PRO A 1 78 ? 1.928 5.797 3.088 1.00 93.56 78 PRO A O 1
ATOM 589 N N . GLU A 1 79 ? 3.134 4.633 1.597 1.00 91.25 79 GLU A N 1
ATOM 590 C CA . GLU A 1 79 ? 4.307 5.524 1.575 1.00 91.25 79 GLU A CA 1
ATOM 591 C C . GLU A 1 79 ? 3.948 6.933 1.068 1.00 91.25 79 GLU A C 1
ATOM 593 O O . GLU A 1 79 ? 4.517 7.946 1.477 1.00 91.25 79 GLU A O 1
ATOM 598 N N . GLY A 1 80 ? 2.978 7.024 0.153 1.00 87.31 80 GLY A N 1
ATOM 599 C CA . GLY A 1 80 ? 2.574 8.257 -0.519 1.00 87.31 80 GLY A CA 1
ATOM 600 C C . GLY A 1 80 ? 3.609 8.805 -1.510 1.00 87.31 80 GLY A C 1
ATOM 601 O O . GLY A 1 80 ? 3.324 9.769 -2.221 1.00 87.31 80 GLY A O 1
ATOM 602 N N . THR A 1 81 ? 4.797 8.223 -1.599 1.00 88.38 81 THR A N 1
ATOM 603 C CA . THR A 1 81 ? 5.822 8.505 -2.609 1.00 88.38 81 THR A CA 1
ATOM 604 C C . THR A 1 81 ? 6.555 7.217 -2.941 1.00 88.38 81 THR A C 1
ATOM 606 O O . THR A 1 81 ? 6.422 6.243 -2.214 1.00 88.38 81 THR A O 1
ATOM 609 N N . LEU A 1 82 ? 7.333 7.222 -4.021 1.00 90.88 82 LEU A N 1
ATOM 610 C CA . LEU A 1 82 ? 8.300 6.157 -4.271 1.00 90.88 82 LEU A CA 1
ATOM 611 C C . LEU A 1 82 ? 9.275 6.050 -3.098 1.00 90.88 82 LEU A C 1
ATOM 613 O O . LEU A 1 82 ? 9.742 7.093 -2.614 1.00 90.88 82 LEU A O 1
ATOM 617 N N . THR A 1 83 ? 9.629 4.825 -2.711 1.00 91.00 83 THR A N 1
ATOM 618 C CA . THR A 1 83 ? 10.684 4.594 -1.730 1.00 91.00 83 THR A CA 1
ATOM 619 C C . THR A 1 83 ? 11.963 5.293 -2.168 1.00 91.00 83 THR A C 1
ATOM 621 O O . THR A 1 83 ? 12.412 5.212 -3.320 1.00 91.00 83 THR A O 1
ATOM 624 N N . LYS A 1 84 ? 12.555 6.028 -1.227 1.00 90.12 84 LYS A N 1
ATOM 625 C CA . LYS A 1 84 ? 13.866 6.640 -1.409 1.00 90.12 84 LYS A CA 1
ATOM 626 C C . LYS A 1 84 ? 15.013 5.775 -0.909 1.00 90.12 84 LYS A C 1
ATOM 628 O O . LYS A 1 84 ? 16.155 6.132 -1.196 1.00 90.12 84 LYS A O 1
ATOM 633 N N . ASP A 1 85 ? 14.715 4.667 -0.241 1.00 91.31 85 ASP A N 1
ATOM 634 C CA . ASP A 1 85 ? 15.700 3.746 0.312 1.00 91.31 85 ASP A CA 1
ATOM 635 C C . ASP A 1 85 ? 16.605 3.188 -0.815 1.00 91.31 85 ASP A C 1
ATOM 637 O O . ASP A 1 85 ? 16.080 2.751 -1.846 1.00 91.31 85 ASP A O 1
ATOM 641 N N . PRO A 1 86 ? 17.945 3.260 -0.689 1.00 87.56 86 PRO A N 1
ATOM 642 C CA . PRO A 1 86 ? 18.870 2.769 -1.717 1.00 87.56 86 PRO A CA 1
ATOM 643 C C . PRO A 1 86 ? 18.734 1.270 -1.985 1.00 87.56 86 PRO A C 1
ATOM 645 O O . PRO A 1 86 ? 18.939 0.820 -3.109 1.00 87.56 86 PRO A O 1
ATOM 648 N N . GLU A 1 87 ? 18.344 0.511 -0.965 1.00 89.69 87 GLU A N 1
ATOM 649 C CA . GLU A 1 87 ? 18.109 -0.924 -1.040 1.00 89.69 87 GLU A CA 1
ATOM 650 C C . GLU A 1 87 ? 16.639 -1.244 -1.335 1.00 89.69 87 GLU A C 1
ATOM 652 O O . GLU A 1 87 ? 16.243 -2.410 -1.327 1.00 89.69 87 GLU A O 1
ATOM 657 N N . LEU A 1 88 ? 15.826 -0.229 -1.641 1.00 91.94 88 LEU A N 1
ATOM 658 C CA . LEU A 1 88 ? 14.433 -0.377 -2.048 1.00 91.94 88 LEU A CA 1
ATOM 659 C C . LEU A 1 88 ? 13.567 -1.024 -0.959 1.00 91.94 88 LEU A C 1
ATOM 661 O O . LEU A 1 88 ? 12.590 -1.699 -1.260 1.00 91.94 88 LEU A O 1
ATOM 665 N N . TRP A 1 89 ? 13.884 -0.832 0.315 1.00 95.12 89 TRP A N 1
ATOM 666 C CA . TRP A 1 89 ? 12.963 -1.246 1.372 1.00 95.12 89 TRP A CA 1
ATOM 667 C C . TRP A 1 89 ? 11.782 -0.269 1.501 1.00 95.12 89 TRP A C 1
ATOM 669 O O . TRP A 1 89 ? 11.937 0.920 1.192 1.00 95.12 89 TRP A O 1
ATOM 679 N N . PRO A 1 90 ? 10.600 -0.730 1.954 1.00 93.88 90 PRO A N 1
ATOM 680 C CA . PRO A 1 90 ? 9.471 0.155 2.225 1.00 93.88 90 PRO A CA 1
ATOM 681 C C . PRO A 1 90 ? 9.844 1.245 3.236 1.00 93.88 90 PRO A C 1
ATOM 683 O O . PRO A 1 90 ? 10.502 0.976 4.245 1.00 93.88 90 PRO A O 1
ATOM 686 N N . GLN A 1 91 ? 9.421 2.483 2.979 1.00 91.38 91 GLN A N 1
ATOM 687 C CA . GLN A 1 91 ? 9.634 3.594 3.913 1.00 91.38 91 GLN A CA 1
ATOM 688 C C . GLN A 1 91 ? 8.485 3.719 4.922 1.00 91.38 91 GLN A C 1
ATOM 690 O O . GLN A 1 91 ? 7.695 2.803 5.133 1.00 91.38 91 GLN A O 1
ATOM 695 N N . HIS A 1 92 ? 8.408 4.863 5.600 1.00 91.75 92 HIS A N 1
ATOM 696 C CA . HIS A 1 92 ? 7.332 5.174 6.529 1.00 91.75 92 HIS A CA 1
ATOM 697 C C . HIS A 1 92 ? 5.955 5.114 5.845 1.00 91.75 92 HIS A C 1
ATOM 699 O O . HIS A 1 92 ? 5.707 5.818 4.864 1.00 91.75 92 HIS A O 1
ATOM 705 N N . PHE A 1 93 ? 5.042 4.322 6.410 1.00 94.25 93 PHE A N 1
ATOM 706 C CA . PHE A 1 93 ? 3.659 4.213 5.949 1.00 94.25 93 PHE A CA 1
ATOM 707 C C . PHE A 1 93 ? 2.786 5.225 6.687 1.00 94.25 93 PHE A C 1
ATOM 709 O O . PHE A 1 93 ? 2.824 5.328 7.910 1.00 94.25 93 PHE A O 1
ATOM 716 N N . LYS A 1 94 ? 1.993 5.992 5.940 1.00 92.88 94 LYS A N 1
ATOM 717 C CA . LYS A 1 94 ? 0.993 6.895 6.511 1.00 92.88 94 LYS A CA 1
ATOM 718 C C . LYS A 1 94 ? -0.197 6.104 7.051 1.00 92.88 94 LYS A C 1
ATOM 720 O O . LYS A 1 94 ? -0.559 5.066 6.504 1.00 92.88 94 LYS A O 1
ATOM 725 N N . THR A 1 95 ? -0.882 6.678 8.035 1.00 92.94 95 THR A N 1
ATOM 726 C CA . THR A 1 95 ? -2.007 6.040 8.733 1.00 92.94 95 THR A CA 1
ATOM 727 C C . THR A 1 95 ? -3.314 5.971 7.946 1.00 92.94 95 THR A C 1
ATOM 729 O O . THR A 1 95 ? -4.253 5.332 8.402 1.00 92.94 95 THR A O 1
ATOM 732 N N . GLY A 1 96 ? -3.405 6.583 6.760 1.00 91.50 96 GLY A N 1
ATOM 733 C CA . GLY A 1 96 ? -4.653 6.635 5.984 1.00 91.50 96 GLY A CA 1
ATOM 734 C C . GLY A 1 96 ? -5.228 5.257 5.636 1.00 91.50 96 GLY A C 1
ATOM 735 O O . GLY A 1 96 ? -6.436 5.067 5.714 1.00 91.50 96 GLY A O 1
ATOM 736 N N . THR A 1 97 ? -4.375 4.279 5.314 1.00 94.62 97 THR A N 1
ATOM 737 C CA . THR A 1 97 ? -4.818 2.905 5.026 1.00 94.62 97 THR A CA 1
ATOM 738 C C . THR A 1 97 ? -5.368 2.210 6.270 1.00 94.62 97 THR A C 1
ATOM 740 O O . THR A 1 97 ? -6.423 1.588 6.197 1.00 94.62 97 THR A O 1
ATOM 743 N N . ALA A 1 98 ? -4.675 2.341 7.408 1.00 95.62 98 ALA A N 1
ATOM 744 C CA . ALA A 1 98 ? -5.128 1.790 8.684 1.00 95.62 98 ALA A CA 1
ATOM 745 C C . ALA A 1 98 ? -6.443 2.436 9.129 1.00 95.62 98 ALA A C 1
ATOM 747 O O . ALA A 1 98 ? -7.385 1.737 9.479 1.00 95.62 98 ALA A O 1
ATOM 748 N N . ARG A 1 99 ? -6.534 3.767 9.026 1.00 93.88 99 ARG A N 1
ATOM 749 C CA . ARG A 1 99 ? -7.741 4.532 9.336 1.00 93.88 99 ARG A CA 1
ATOM 750 C C . ARG A 1 99 ? -8.944 4.062 8.517 1.00 93.88 99 ARG A C 1
ATOM 752 O O . ARG A 1 99 ? -9.997 3.836 9.091 1.00 93.88 99 ARG A O 1
ATOM 759 N N . LEU A 1 100 ? -8.786 3.867 7.204 1.00 94.12 100 LEU A N 1
ATOM 760 C CA . LEU A 1 100 ? -9.870 3.352 6.360 1.00 94.12 100 LEU A CA 1
ATOM 761 C C . LEU A 1 100 ? -10.344 1.972 6.813 1.00 94.12 100 LEU A C 1
ATOM 763 O O . LEU A 1 100 ? -11.545 1.761 6.925 1.00 94.12 100 LEU A O 1
ATOM 767 N N . ALA A 1 101 ? -9.425 1.045 7.082 1.00 96.06 101 ALA A N 1
ATOM 768 C CA . ALA A 1 101 ? -9.787 -0.305 7.509 1.00 96.06 101 ALA A CA 1
ATOM 769 C C . ALA A 1 101 ? -10.488 -0.319 8.875 1.00 96.06 101 ALA A C 1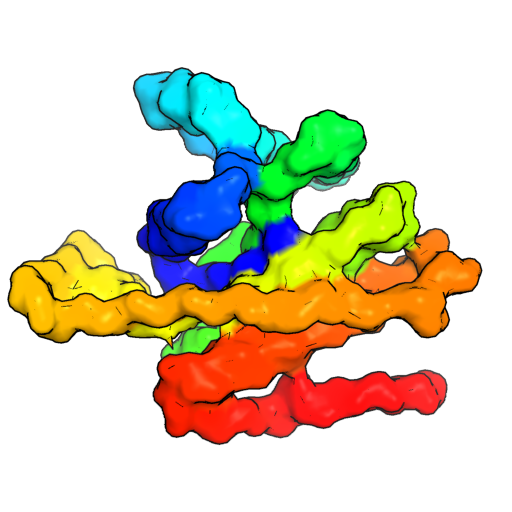
ATOM 771 O O . ALA A 1 101 ? -11.498 -0.995 9.035 1.00 96.06 101 ALA A O 1
ATOM 772 N N . LEU A 1 102 ? -9.996 0.473 9.829 1.00 95.62 102 LEU A N 1
ATOM 773 C CA . LEU A 1 102 ? -10.566 0.588 11.171 1.00 95.62 102 LEU A CA 1
ATOM 774 C C . LEU A 1 102 ? -11.939 1.281 11.174 1.00 95.62 102 LEU A C 1
ATOM 776 O O . LEU A 1 102 ? -12.820 0.875 11.922 1.00 95.62 102 LEU A O 1
ATOM 780 N N . GLU A 1 103 ? -12.156 2.281 10.314 1.00 93.81 103 GLU A N 1
ATOM 781 C CA . GLU A 1 103 ? -13.446 2.983 10.216 1.00 93.81 103 GLU A CA 1
ATOM 782 C C . GLU A 1 103 ? -14.502 2.201 9.411 1.00 93.81 103 GLU A C 1
ATOM 784 O O . GLU A 1 103 ? -15.695 2.390 9.630 1.00 93.81 103 GLU A O 1
ATOM 789 N N . THR A 1 104 ? -14.095 1.341 8.469 1.00 94.62 104 THR A N 1
ATOM 790 C CA . THR A 1 104 ? -15.029 0.651 7.548 1.00 94.62 104 THR A CA 1
ATOM 791 C C . THR A 1 104 ? -15.129 -0.860 7.754 1.00 94.62 104 THR A C 1
ATOM 793 O O . THR A 1 104 ? -16.025 -1.491 7.201 1.00 94.62 104 THR A O 1
ATOM 796 N N . GLY A 1 105 ? -14.210 -1.467 8.507 1.00 95.31 105 GLY A N 1
ATOM 797 C CA . GLY A 1 105 ? -14.137 -2.917 8.702 1.00 95.31 105 GLY A CA 1
ATOM 798 C C . GLY A 1 105 ? -13.630 -3.708 7.495 1.00 95.31 105 GLY A C 1
ATOM 799 O O . GLY A 1 105 ? -13.612 -4.936 7.546 1.00 95.31 105 GLY A O 1
ATOM 800 N N . VAL A 1 106 ? -13.206 -3.049 6.412 1.00 96.81 106 VAL A N 1
ATOM 801 C CA . VAL A 1 106 ? -12.751 -3.744 5.197 1.00 96.81 106 VAL A CA 1
ATOM 802 C C . VAL A 1 106 ? -11.336 -4.315 5.346 1.00 96.81 106 VAL A C 1
ATOM 804 O O . VAL A 1 106 ? -10.453 -3.642 5.883 1.00 96.81 106 VAL A O 1
ATOM 807 N N . PRO A 1 107 ? -11.055 -5.502 4.777 1.00 97.44 107 PRO A N 1
ATOM 808 C CA . PRO A 1 107 ? -9.749 -6.135 4.905 1.00 97.44 107 PRO A CA 1
ATOM 809 C C . PRO A 1 107 ? -8.641 -5.361 4.178 1.00 97.44 107 PRO A C 1
ATOM 811 O O . PRO A 1 107 ? -8.803 -4.880 3.048 1.00 97.44 107 PRO A O 1
ATOM 814 N N . ILE A 1 108 ? -7.449 -5.332 4.779 1.00 98.38 108 ILE A N 1
ATOM 815 C CA . ILE A 1 108 ? -6.230 -4.847 4.125 1.00 98.38 108 ILE A CA 1
ATOM 816 C C . ILE A 1 108 ? -5.507 -6.033 3.486 1.00 98.38 108 ILE A C 1
ATOM 818 O O . ILE A 1 108 ? -4.970 -6.883 4.185 1.00 98.38 108 ILE A O 1
ATOM 822 N N . ILE A 1 109 ? -5.436 -6.052 2.153 1.00 98.31 109 ILE A N 1
ATOM 823 C CA . ILE A 1 109 ? -4.581 -6.990 1.408 1.00 98.31 109 ILE A CA 1
ATOM 824 C C . ILE A 1 109 ? -3.224 -6.322 1.131 1.00 98.31 109 ILE A C 1
ATOM 826 O O . ILE A 1 109 ? -3.209 -5.330 0.382 1.00 98.31 109 ILE A O 1
ATOM 830 N N . PRO A 1 110 ? -2.109 -6.806 1.714 1.00 98.25 110 PRO A N 1
ATOM 831 C CA . PRO A 1 110 ? -0.772 -6.301 1.435 1.00 98.25 110 PRO A CA 1
ATOM 832 C C . PRO A 1 110 ? -0.294 -6.811 0.071 1.00 98.25 110 PRO A C 1
ATOM 834 O O . PRO A 1 110 ? -0.543 -7.957 -0.309 1.00 98.25 110 PRO A O 1
ATOM 837 N N . VAL A 1 111 ? 0.382 -5.950 -0.685 1.00 98.25 111 VAL A N 1
ATOM 838 C CA . VAL A 1 111 ? 0.909 -6.279 -2.013 1.00 98.25 111 VAL A CA 1
ATOM 839 C C . VAL A 1 111 ? 2.356 -5.841 -2.122 1.00 98.25 111 VAL A C 1
ATOM 841 O O . VAL A 1 111 ? 2.679 -4.668 -1.924 1.00 98.25 111 VAL A O 1
ATOM 844 N N . ALA A 1 112 ? 3.209 -6.784 -2.504 1.00 97.44 112 ALA A N 1
ATOM 845 C CA . ALA A 1 112 ? 4.598 -6.539 -2.854 1.00 97.44 112 ALA A CA 1
ATOM 846 C C . ALA A 1 112 ? 4.838 -6.906 -4.317 1.00 97.44 112 ALA A C 1
ATOM 848 O O . ALA A 1 112 ? 4.143 -7.740 -4.898 1.00 97.44 112 ALA A O 1
ATOM 849 N N . HIS A 1 113 ? 5.835 -6.275 -4.920 1.00 95.81 113 HIS A N 1
ATOM 850 C CA . HIS A 1 113 ? 6.268 -6.606 -6.266 1.00 95.81 113 HIS A CA 1
ATOM 851 C C . HIS A 1 113 ? 7.771 -6.403 -6.410 1.00 95.81 113 HIS A C 1
ATOM 853 O O . HIS A 1 113 ? 8.373 -5.568 -5.730 1.00 95.81 113 HIS A O 1
ATOM 859 N N . TRP A 1 114 ? 8.37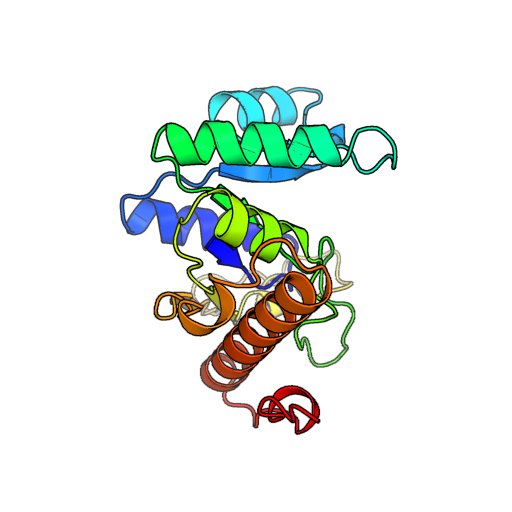3 -7.136 -7.339 1.00 94.44 114 TRP A N 1
ATOM 860 C CA . TRP A 1 114 ? 9.801 -7.060 -7.617 1.00 94.44 114 TRP A CA 1
ATOM 861 C C . TRP A 1 114 ? 10.085 -7.201 -9.114 1.00 94.44 114 TRP A C 1
ATOM 863 O O . TRP A 1 114 ? 9.244 -7.675 -9.878 1.00 94.44 114 TRP A O 1
ATOM 873 N N . GLY A 1 115 ? 11.262 -6.741 -9.542 1.00 89.88 115 GLY A N 1
ATOM 874 C CA . GLY A 1 115 ? 11.743 -6.877 -10.922 1.00 89.88 115 GLY A CA 1
ATOM 875 C C . GLY A 1 115 ? 11.667 -5.612 -11.783 1.00 89.88 115 GLY A C 1
ATOM 876 O O . GLY A 1 115 ? 12.524 -5.431 -12.640 1.00 89.88 115 GLY A O 1
ATOM 877 N N . LEU A 1 116 ? 10.754 -4.661 -11.528 1.00 89.12 116 LEU A N 1
ATOM 878 C CA . LEU A 1 116 ? 10.612 -3.452 -12.375 1.00 89.12 116 LEU A CA 1
ATOM 879 C C . LEU A 1 116 ? 11.877 -2.582 -12.461 1.00 89.12 116 LEU A C 1
ATOM 881 O O . LEU A 1 116 ? 12.086 -1.891 -13.458 1.00 89.12 116 LEU A O 1
ATOM 885 N N . ASN A 1 117 ? 12.746 -2.640 -11.452 1.00 82.50 117 ASN A N 1
ATOM 886 C CA . ASN A 1 117 ? 14.001 -1.889 -11.440 1.00 82.50 117 ASN A CA 1
ATOM 887 C C . ASN A 1 117 ? 15.017 -2.371 -12.483 1.00 82.50 117 ASN A C 1
ATOM 889 O O . ASN A 1 117 ? 15.936 -1.622 -12.803 1.00 82.50 117 ASN A O 1
ATOM 893 N N . THR A 1 118 ? 14.854 -3.574 -13.043 1.00 80.62 118 THR A N 1
ATOM 894 C CA . THR A 1 118 ? 15.666 -4.031 -14.182 1.00 80.62 118 THR A CA 1
ATOM 895 C C . THR A 1 118 ? 15.208 -3.372 -15.491 1.00 80.62 118 THR A C 1
ATOM 897 O O . THR A 1 118 ? 16.045 -3.024 -16.321 1.00 80.62 118 THR A O 1
ATOM 900 N N . ILE A 1 119 ? 13.899 -3.111 -15.635 1.00 80.69 119 ILE A N 1
ATOM 901 C CA . ILE A 1 119 ? 13.276 -2.494 -16.822 1.00 80.69 119 ILE A CA 1
ATOM 902 C C . ILE A 1 119 ? 13.446 -0.973 -16.817 1.00 80.69 119 ILE A C 1
ATOM 904 O O . ILE A 1 119 ? 13.852 -0.374 -17.818 1.00 80.69 119 ILE A O 1
ATOM 908 N N . TYR A 1 120 ? 13.108 -0.335 -15.696 1.00 80.62 120 TYR A N 1
ATOM 909 C CA . TYR A 1 120 ? 13.131 1.116 -15.548 1.00 80.62 120 TYR A CA 1
ATOM 910 C C . TYR A 1 120 ? 13.846 1.504 -14.249 1.00 80.62 120 TYR A C 1
ATOM 912 O O . TYR A 1 120 ? 13.193 1.806 -13.249 1.00 80.62 120 TYR A O 1
ATOM 920 N N . PRO A 1 121 ? 15.192 1.463 -14.227 1.00 77.00 121 PRO A N 1
ATOM 921 C CA . PRO A 1 121 ? 15.957 1.765 -13.026 1.00 77.00 121 PRO A CA 1
ATOM 922 C C . PRO A 1 121 ? 15.688 3.183 -12.520 1.00 77.00 121 PRO A C 1
ATOM 924 O O . PRO A 1 121 ? 15.634 4.148 -13.290 1.00 77.00 121 PRO A O 1
ATOM 927 N N . ARG A 1 122 ? 15.581 3.329 -11.199 1.00 72.75 122 ARG A N 1
ATOM 928 C CA . ARG A 1 122 ? 15.394 4.627 -10.548 1.00 72.75 122 ARG A CA 1
ATOM 929 C C . ARG A 1 122 ? 16.520 5.598 -10.932 1.00 72.75 122 ARG A C 1
ATOM 931 O O . ARG A 1 122 ? 17.696 5.253 -10.889 1.00 72.75 122 ARG A O 1
ATOM 938 N N . GLY A 1 123 ? 16.152 6.825 -11.306 1.00 67.94 123 GLY A N 1
ATOM 939 C CA . GLY A 1 123 ? 17.100 7.876 -11.700 1.00 67.94 123 GLY A CA 1
ATOM 940 C C . GLY A 1 123 ? 17.586 7.803 -13.152 1.00 67.94 123 GLY A C 1
ATOM 941 O O . GLY A 1 123 ? 18.254 8.731 -13.607 1.00 67.94 123 GLY A O 1
ATOM 942 N N . GLN A 1 124 ? 17.221 6.765 -13.910 1.00 69.19 124 GLN A N 1
ATOM 943 C CA . GLN A 1 124 ? 17.508 6.697 -15.340 1.00 69.19 124 GLN A CA 1
ATOM 944 C C . GLN A 1 124 ? 16.309 7.166 -16.164 1.00 69.19 124 GLN A C 1
ATOM 946 O O . GLN A 1 124 ? 15.164 6.830 -15.883 1.00 69.19 124 GLN A O 1
ATOM 951 N N . LYS A 1 125 ? 16.580 7.940 -17.220 1.00 62.94 125 LYS A N 1
ATOM 952 C CA . LYS A 1 125 ? 15.551 8.387 -18.178 1.00 62.94 125 LYS A CA 1
ATOM 953 C C . LYS A 1 125 ? 15.276 7.365 -19.284 1.00 62.94 125 LYS A C 1
ATOM 955 O O . LYS A 1 125 ? 14.327 7.532 -20.042 1.00 62.94 125 LYS A O 1
ATOM 960 N N . LYS A 1 126 ? 16.130 6.346 -19.427 1.00 69.81 126 LYS A N 1
ATOM 961 C CA . LYS A 1 126 ? 16.048 5.365 -20.512 1.00 69.81 126 LYS A CA 1
ATOM 962 C C . LYS A 1 126 ? 15.468 4.058 -19.993 1.00 69.81 126 LYS A C 1
ATOM 964 O O . LYS A 1 126 ? 16.002 3.469 -19.058 1.00 69.81 126 LYS A O 1
ATOM 969 N N . PHE A 1 127 ? 14.409 3.596 -20.648 1.00 73.38 127 PHE A N 1
ATOM 970 C CA . PHE A 1 127 ? 13.948 2.221 -20.518 1.00 73.38 127 PHE A CA 1
ATOM 971 C C . PHE A 1 127 ? 15.045 1.275 -20.996 1.00 73.38 127 PHE A C 1
ATOM 973 O O . PHE A 1 127 ? 15.556 1.419 -22.106 1.00 73.38 127 PHE A O 1
ATOM 980 N N . ARG A 1 128 ? 15.381 0.283 -20.174 1.00 72.44 128 ARG A N 1
ATOM 981 C CA . ARG A 1 128 ? 16.278 -0.814 -20.546 1.00 72.44 128 ARG A CA 1
ATOM 982 C C . ARG A 1 128 ? 15.472 -2.015 -21.021 1.00 72.44 128 ARG A C 1
ATOM 984 O O . ARG A 1 128 ? 15.793 -3.148 -20.708 1.00 72.44 128 ARG A O 1
ATOM 991 N N . PHE A 1 129 ? 14.410 -1.767 -21.780 1.00 69.62 129 PHE A N 1
ATOM 992 C CA . PHE A 1 129 ? 13.539 -2.835 -22.237 1.00 69.62 129 PHE A CA 1
ATOM 993 C C . PHE A 1 129 ? 14.240 -3.672 -23.313 1.00 69.62 129 PHE A C 1
ATOM 995 O O . PHE A 1 129 ? 14.524 -3.195 -24.410 1.00 69.62 129 PHE A O 1
ATOM 1002 N N . ARG A 1 130 ? 14.502 -4.938 -22.988 1.00 71.44 130 ARG A N 1
ATOM 1003 C CA . ARG A 1 130 ? 14.812 -5.997 -23.950 1.00 71.44 130 ARG A CA 1
ATOM 1004 C C . ARG A 1 130 ? 13.681 -7.026 -23.851 1.00 71.44 130 ARG A C 1
ATOM 1006 O O . ARG A 1 130 ? 13.372 -7.453 -22.731 1.00 71.44 130 ARG A O 1
ATOM 1013 N N . PRO A 1 131 ? 13.038 -7.391 -24.976 1.00 70.69 131 PR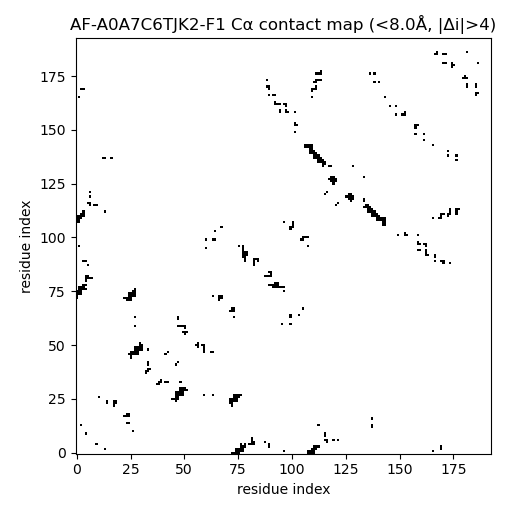O A N 1
ATOM 1014 C CA . PRO A 1 131 ? 11.972 -8.386 -24.978 1.00 70.69 131 PRO A CA 1
ATOM 1015 C C . PRO A 1 131 ? 12.413 -9.675 -24.276 1.00 70.69 131 PRO A C 1
ATOM 1017 O O . PRO A 1 131 ? 13.540 -10.123 -24.479 1.00 70.69 131 PRO A O 1
ATOM 1020 N N . PHE A 1 132 ? 11.528 -10.246 -23.455 1.00 70.44 132 PHE A N 1
ATOM 1021 C CA . PHE A 1 132 ? 11.711 -11.533 -22.762 1.00 70.44 132 PHE A CA 1
ATOM 1022 C C . PHE A 1 132 ? 12.897 -11.643 -21.791 1.00 70.44 132 PHE A C 1
ATOM 1024 O O . PHE A 1 132 ? 13.183 -12.735 -21.321 1.00 70.44 132 PHE A O 1
ATOM 1031 N N . SER A 1 133 ? 13.591 -10.550 -21.463 1.00 70.19 133 SER A N 1
ATOM 1032 C CA . SER A 1 133 ? 14.751 -10.605 -20.558 1.00 70.19 133 SER A CA 1
ATOM 1033 C C . SER A 1 133 ? 14.488 -10.010 -19.172 1.00 70.19 133 SER A C 1
ATOM 1035 O O . SER A 1 133 ? 15.435 -9.631 -18.484 1.00 70.19 133 SER A O 1
ATOM 1037 N N . HIS A 1 134 ? 13.220 -9.810 -18.815 1.00 72.75 134 HIS A N 1
ATOM 1038 C CA . HIS A 1 134 ? 12.825 -9.131 -17.588 1.00 72.75 134 HIS A CA 1
ATOM 1039 C C . HIS A 1 134 ? 11.624 -9.841 -16.978 1.00 72.75 134 HIS A C 1
ATOM 1041 O O . HIS A 1 134 ? 10.541 -9.819 -17.565 1.00 72.75 134 HIS A O 1
ATOM 1047 N N . ASP A 1 135 ? 11.814 -10.389 -15.784 1.00 82.88 135 ASP A N 1
ATOM 1048 C CA . ASP A 1 135 ? 10.734 -10.966 -14.999 1.00 82.88 135 ASP A CA 1
ATOM 1049 C C . ASP A 1 135 ? 10.273 -9.967 -13.943 1.00 82.88 135 ASP A C 1
ATOM 1051 O O . ASP A 1 135 ? 11.070 -9.337 -13.241 1.00 82.88 135 ASP A O 1
ATOM 1055 N N . THR A 1 136 ? 8.957 -9.805 -13.850 1.00 89.75 136 THR A N 1
ATOM 1056 C CA . THR A 1 136 ? 8.311 -9.012 -12.806 1.00 89.75 136 THR A CA 1
ATOM 1057 C C . THR A 1 136 ? 7.295 -9.874 -12.095 1.00 89.75 136 THR A C 1
ATOM 1059 O O . THR A 1 136 ? 6.460 -10.506 -12.742 1.00 89.75 136 THR A O 1
ATOM 1062 N N . VAL A 1 137 ? 7.326 -9.842 -10.772 1.00 93.31 137 VAL A N 1
ATOM 1063 C CA . VAL A 1 137 ? 6.429 -10.614 -9.916 1.00 93.31 137 VAL A CA 1
ATOM 1064 C C . VAL A 1 137 ? 5.613 -9.667 -9.050 1.00 93.31 137 VAL A C 1
ATOM 1066 O O . VAL A 1 137 ? 6.122 -8.646 -8.590 1.00 93.31 137 VAL A O 1
ATOM 1069 N N . VAL A 1 138 ? 4.341 -10.005 -8.848 1.00 97.06 138 VAL A N 1
ATOM 1070 C CA . VAL A 1 138 ? 3.438 -9.345 -7.901 1.00 97.06 138 VAL A CA 1
ATOM 1071 C C . VAL A 1 138 ? 2.887 -10.427 -6.987 1.00 97.06 138 VAL A C 1
ATOM 1073 O O . VAL A 1 138 ? 2.299 -11.388 -7.478 1.00 97.06 138 VAL A O 1
ATOM 1076 N N . ALA A 1 139 ? 3.060 -10.262 -5.680 1.00 97.44 139 ALA A N 1
ATOM 1077 C CA . ALA A 1 139 ? 2.487 -11.141 -4.673 1.00 97.44 139 ALA A CA 1
ATOM 1078 C C . ALA A 1 139 ? 1.411 -10.401 -3.881 1.00 97.44 139 ALA A C 1
ATOM 1080 O O . ALA A 1 139 ? 1.607 -9.263 -3.446 1.00 97.44 139 ALA A O 1
ATOM 1081 N N . PHE A 1 140 ? 0.285 -11.079 -3.682 1.00 97.88 140 PHE A N 1
ATOM 1082 C CA . PHE A 1 140 ? -0.787 -10.661 -2.788 1.00 97.88 140 PHE A CA 1
ATOM 1083 C C . PHE A 1 140 ? -0.675 -11.506 -1.524 1.00 97.88 140 PHE A C 1
ATOM 1085 O O . PHE A 1 140 ? -0.719 -12.731 -1.605 1.00 97.88 140 PHE A O 1
ATOM 1092 N N . GLY A 1 141 ? -0.484 -10.861 -0.377 1.00 97.38 141 GLY A N 1
ATOM 1093 C CA . GLY A 1 141 ? -0.427 -11.556 0.903 1.00 97.38 141 GLY A CA 1
ATOM 1094 C C . GLY A 1 141 ? -1.823 -11.853 1.457 1.00 97.38 141 GLY A C 1
ATOM 1095 O O . GLY A 1 141 ? -2.825 -11.373 0.912 1.00 97.38 141 GLY A O 1
ATOM 1096 N N . PRO A 1 142 ? -1.904 -12.621 2.556 1.00 97.31 142 PRO A N 1
ATOM 1097 C CA . PRO A 1 142 ? -3.155 -12.800 3.282 1.00 97.31 142 PRO A CA 1
ATOM 1098 C C . PRO A 1 142 ? -3.672 -11.457 3.806 1.00 97.31 142 PRO A C 1
ATOM 1100 O O . PRO A 1 142 ? -2.903 -10.511 3.997 1.00 97.31 142 PRO A O 1
ATOM 1103 N N . ALA A 1 143 ? -4.982 -11.376 4.051 1.00 98.00 143 ALA A N 1
ATOM 1104 C CA . ALA A 1 143 ? -5.551 -10.217 4.724 1.00 98.00 143 ALA A CA 1
ATOM 1105 C C . ALA A 1 143 ? -4.852 -10.010 6.074 1.00 98.00 143 ALA A C 1
ATOM 1107 O O . ALA A 1 143 ? -4.656 -10.965 6.825 1.00 98.00 143 ALA A O 1
ATOM 1108 N N . ILE A 1 144 ? -4.461 -8.769 6.359 1.00 97.88 144 ILE A N 1
ATOM 1109 C CA . ILE A 1 144 ? -3.904 -8.414 7.662 1.00 97.88 144 ILE A CA 1
ATOM 1110 C C . ILE A 1 144 ? -5.003 -8.603 8.702 1.00 97.88 144 ILE A C 1
ATOM 1112 O O . ILE A 1 144 ? -6.054 -7.974 8.590 1.00 97.88 144 ILE A O 1
ATOM 1116 N N . ASP A 1 145 ? -4.748 -9.451 9.695 1.00 96.38 145 ASP A N 1
ATOM 1117 C CA . ASP A 1 145 ? -5.579 -9.523 10.890 1.00 96.38 145 ASP A CA 1
ATOM 1118 C C . ASP A 1 145 ? -5.296 -8.296 11.762 1.00 96.38 145 ASP A C 1
ATOM 1120 O O . ASP A 1 145 ? -4.140 -7.914 11.973 1.00 96.38 145 ASP A O 1
ATOM 1124 N N . TYR A 1 146 ? -6.364 -7.649 12.202 1.00 96.12 146 TYR A N 1
ATOM 1125 C CA . TYR A 1 146 ? -6.364 -6.508 13.115 1.00 96.12 146 TYR A CA 1
ATOM 1126 C C . TYR A 1 146 ? -7.565 -6.582 14.063 1.00 96.12 146 TYR A C 1
ATOM 1128 O O . TYR A 1 146 ? -8.023 -5.564 14.582 1.00 96.12 146 TYR A O 1
ATOM 1136 N N . SER A 1 147 ? -8.108 -7.786 14.267 1.00 95.69 147 SER A N 1
ATOM 1137 C CA . SER A 1 147 ? -9.219 -8.027 15.187 1.00 95.69 147 SER A CA 1
ATOM 1138 C C . SER A 1 147 ? -8.866 -7.626 16.623 1.00 95.69 147 SER A C 1
ATOM 1140 O O . SER A 1 147 ? -9.692 -7.039 17.316 1.00 95.69 147 SER A O 1
ATOM 1142 N N . ASP A 1 148 ? -7.608 -7.814 17.018 1.00 95.56 148 ASP A N 1
ATOM 1143 C CA . ASP A 1 148 ? -7.026 -7.396 18.297 1.00 95.56 148 ASP A CA 1
ATOM 1144 C C . ASP A 1 148 ? -6.993 -5.871 18.507 1.00 95.56 148 ASP A C 1
ATOM 1146 O O . ASP A 1 148 ? -6.929 -5.395 19.637 1.00 95.56 148 ASP A O 1
ATOM 1150 N N . LEU A 1 149 ? -7.078 -5.099 17.423 1.00 95.50 149 LEU A N 1
ATOM 1151 C CA . LEU A 1 149 ? -7.058 -3.637 17.428 1.00 95.50 149 LEU A CA 1
ATOM 1152 C C . LEU A 1 149 ? -8.467 -3.021 17.374 1.00 95.50 149 LEU A C 1
ATOM 1154 O O . LEU A 1 149 ? -8.616 -1.799 17.424 1.00 95.50 149 LEU A O 1
ATOM 1158 N N . TRP A 1 150 ? -9.514 -3.842 17.244 1.00 93.38 150 TRP A N 1
ATOM 1159 C CA . TRP A 1 150 ? -10.862 -3.374 16.912 1.00 93.38 150 TRP A CA 1
ATOM 1160 C C . TRP A 1 150 ? -11.537 -2.573 18.031 1.00 93.38 150 TRP A C 1
ATOM 1162 O O . TRP A 1 150 ? -12.225 -1.579 17.767 1.00 93.38 150 TRP A O 1
ATOM 1172 N N . ASP A 1 151 ? -11.317 -2.968 19.283 1.00 95.06 151 ASP A N 1
ATOM 1173 C CA . ASP A 1 151 ? -11.908 -2.299 20.448 1.00 95.06 151 ASP A CA 1
ATOM 1174 C C . ASP A 1 151 ? -11.307 -0.906 20.679 1.00 95.06 151 ASP A C 1
ATOM 1176 O O . ASP A 1 151 ? -11.987 -0.011 21.176 1.00 95.06 151 ASP A O 1
ATOM 1180 N N . GLN A 1 152 ? -10.064 -0.694 20.239 1.00 94.56 152 GLN A N 1
ATOM 1181 C CA . GLN A 1 152 ? -9.314 0.563 20.368 1.00 94.56 152 GLN A CA 1
ATOM 1182 C C . GLN A 1 152 ? -9.192 1.300 19.025 1.00 94.56 152 GLN A C 1
ATOM 1184 O O . GLN A 1 152 ? -8.297 2.124 18.831 1.00 94.56 152 GLN A O 1
ATOM 1189 N N . ARG A 1 153 ? -10.072 1.009 18.058 1.00 93.19 153 ARG A N 1
ATOM 1190 C CA . ARG A 1 153 ? -9.970 1.497 16.668 1.00 93.19 153 ARG A CA 1
ATOM 1191 C C . ARG A 1 153 ? -9.987 3.022 16.511 1.00 93.19 153 ARG A C 1
ATOM 1193 O O . ARG A 1 153 ? -9.448 3.535 15.531 1.00 93.19 153 ARG A O 1
ATOM 1200 N N . ASP A 1 154 ? -10.564 3.733 17.477 1.00 91.06 154 ASP A N 1
ATOM 1201 C CA . ASP A 1 154 ? -10.640 5.198 17.487 1.00 91.06 154 ASP A CA 1
ATOM 1202 C C . ASP A 1 154 ? -9.351 5.856 18.019 1.00 91.06 154 ASP A C 1
ATOM 1204 O O . ASP A 1 154 ? -9.146 7.066 17.879 1.00 91.06 154 ASP A O 1
ATOM 1208 N N . GLU A 1 155 ? -8.435 5.074 18.597 1.00 92.62 155 GLU A N 1
ATOM 1209 C CA . GLU A 1 155 ? -7.182 5.587 19.132 1.00 92.62 155 GLU A CA 1
ATOM 1210 C C . GLU A 1 155 ? -6.136 5.813 18.034 1.00 92.62 155 GLU A C 1
ATOM 1212 O O . GLU A 1 155 ? -5.874 4.986 17.155 1.00 92.62 155 GLU A O 1
ATOM 1217 N N . LYS A 1 156 ? -5.433 6.945 18.127 1.00 89.00 156 LYS A N 1
ATOM 1218 C CA . LYS A 1 156 ? -4.351 7.282 17.191 1.00 89.00 156 LYS A CA 1
ATOM 1219 C C . LYS A 1 156 ? -3.207 6.261 17.228 1.00 89.00 156 LYS A C 1
ATOM 1221 O O . LYS A 1 156 ? -2.576 6.031 16.195 1.00 89.00 156 LYS A O 1
ATOM 1226 N N . LYS A 1 157 ? -2.939 5.675 18.401 1.00 93.31 157 LYS A N 1
ATOM 1227 C CA . LYS A 1 157 ? -1.918 4.638 18.595 1.00 93.31 157 LYS A CA 1
ATOM 1228 C C . LYS A 1 157 ? -2.232 3.411 17.737 1.00 93.31 157 LYS A C 1
ATOM 1230 O O . LYS A 1 157 ? -1.397 3.019 16.930 1.00 93.31 157 LYS A O 1
ATOM 1235 N N . THR A 1 158 ? -3.471 2.932 17.787 1.00 94.75 158 THR A N 1
ATOM 1236 C CA . THR A 1 158 ? -3.982 1.799 17.005 1.00 94.75 158 THR A CA 1
ATOM 1237 C C . THR A 1 158 ? -3.771 1.963 15.502 1.00 94.75 158 THR A C 1
ATOM 1239 O O . THR A 1 158 ? -3.318 1.045 14.819 1.00 94.75 158 THR A O 1
ATOM 1242 N N . MET A 1 159 ? -4.019 3.163 14.963 1.00 94.25 159 MET A N 1
ATOM 1243 C CA . MET A 1 159 ? -3.752 3.445 13.547 1.00 94.25 159 MET A CA 1
ATOM 1244 C C . MET A 1 159 ? -2.258 3.347 13.207 1.00 94.25 159 MET A C 1
ATOM 1246 O O . MET A 1 159 ? -1.899 2.914 12.108 1.00 94.25 159 MET A O 1
ATOM 1250 N N . GLY A 1 160 ? -1.389 3.784 14.123 1.00 95.06 160 GLY A N 1
ATOM 1251 C CA . GLY A 1 160 ? 0.063 3.664 14.006 1.0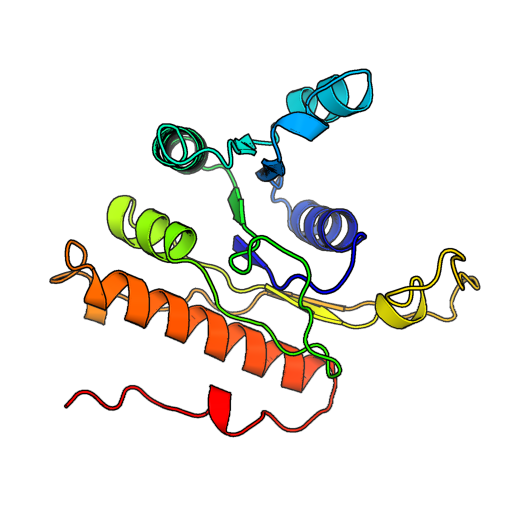0 95.06 160 GLY A CA 1
ATOM 1252 C C . GLY A 1 160 ? 0.516 2.206 14.025 1.00 95.06 160 GLY A C 1
ATOM 1253 O O . GLY A 1 160 ? 1.231 1.789 13.113 1.00 95.06 160 GLY A O 1
ATOM 1254 N N . ASP A 1 161 ? 0.023 1.435 14.992 1.00 95.69 161 ASP A N 1
ATOM 1255 C CA . ASP A 1 161 ? 0.342 0.019 15.192 1.00 95.69 161 ASP A CA 1
ATOM 1256 C C . ASP A 1 161 ? -0.075 -0.812 13.967 1.00 95.69 161 ASP A C 1
ATOM 1258 O O . ASP A 1 161 ? 0.752 -1.504 13.367 1.00 95.69 161 ASP A O 1
ATOM 1262 N N . LEU A 1 162 ? -1.306 -0.632 13.469 1.00 97.00 162 LEU A N 1
ATOM 1263 C CA . LEU A 1 162 ? -1.765 -1.294 12.244 1.00 97.00 162 LEU A CA 1
ATOM 1264 C C . LEU A 1 162 ? -0.942 -0.879 11.014 1.00 97.00 162 LEU A C 1
ATOM 1266 O O . LEU A 1 162 ? -0.591 -1.714 10.180 1.00 97.00 162 LEU A O 1
ATOM 1270 N N . SER A 1 163 ? -0.586 0.402 10.887 1.00 96.62 163 SER A N 1
ATOM 1271 C CA . SER A 1 163 ? 0.247 0.869 9.766 1.00 96.62 163 SER A CA 1
ATOM 1272 C C . SER A 1 163 ? 1.642 0.247 9.794 1.00 96.62 163 SER A C 1
ATOM 1274 O O . SER A 1 163 ? 2.188 -0.111 8.746 1.00 96.62 163 SER A O 1
ATOM 1276 N N . GLN A 1 164 ? 2.215 0.100 10.987 1.00 96.12 164 GLN A N 1
ATOM 1277 C CA . GLN A 1 164 ? 3.497 -0.554 11.206 1.00 96.12 164 GLN A CA 1
ATOM 1278 C C . GLN A 1 164 ? 3.414 -2.055 10.897 1.00 96.12 164 GLN A C 1
ATOM 1280 O O . GLN A 1 164 ? 4.297 -2.565 10.204 1.00 96.12 164 GLN A O 1
ATOM 1285 N N . ARG A 1 165 ? 2.334 -2.734 11.308 1.00 96.81 165 ARG A N 1
ATOM 1286 C CA . ARG A 1 165 ? 2.052 -4.140 10.974 1.00 96.81 165 ARG A CA 1
ATOM 1287 C C . ARG A 1 165 ? 2.000 -4.347 9.459 1.00 96.81 165 ARG A C 1
ATOM 1289 O O . ARG A 1 165 ? 2.756 -5.155 8.929 1.00 96.81 165 ARG A O 1
ATOM 1296 N N . VAL A 1 166 ? 1.221 -3.530 8.741 1.00 97.75 166 VAL A N 1
ATOM 1297 C CA . VAL A 1 166 ? 1.134 -3.565 7.266 1.00 97.75 166 VAL A CA 1
ATOM 1298 C C . VAL A 1 166 ? 2.509 -3.348 6.621 1.00 97.75 166 VAL A C 1
ATOM 1300 O O . VAL A 1 166 ? 2.873 -4.072 5.694 1.00 97.75 166 VAL A O 1
ATOM 1303 N N . LYS A 1 167 ? 3.297 -2.377 7.106 1.00 97.38 167 LYS A N 1
ATOM 1304 C CA . LYS A 1 167 ? 4.652 -2.111 6.594 1.00 97.38 167 LYS A CA 1
ATOM 1305 C C . LYS A 1 167 ? 5.575 -3.316 6.776 1.00 97.38 167 LYS A C 1
ATOM 1307 O O . LYS A 1 167 ? 6.263 -3.685 5.828 1.00 97.38 167 LYS A O 1
ATOM 1312 N N . ASN A 1 168 ? 5.589 -3.921 7.962 1.00 97.25 168 ASN A N 1
ATOM 1313 C CA . ASN A 1 168 ? 6.433 -5.079 8.260 1.00 97.25 168 ASN A CA 1
ATOM 1314 C C . ASN A 1 168 ? 6.045 -6.285 7.394 1.00 97.25 168 ASN A C 1
ATOM 1316 O O . ASN A 1 168 ? 6.926 -6.927 6.826 1.00 97.25 168 ASN A O 1
ATOM 1320 N N . THR A 1 169 ? 4.745 -6.538 7.199 1.00 97.81 169 THR A N 1
ATOM 1321 C CA . THR A 1 169 ? 4.274 -7.593 6.289 1.00 97.81 169 THR A CA 1
ATOM 1322 C C . THR A 1 169 ? 4.724 -7.341 4.852 1.00 97.81 169 THR A C 1
ATOM 1324 O O . THR A 1 169 ? 5.280 -8.232 4.218 1.00 97.81 169 THR A O 1
ATOM 1327 N N . VAL A 1 170 ? 4.553 -6.118 4.339 1.00 97.88 170 VAL A N 1
ATOM 1328 C CA . VAL A 1 170 ? 5.013 -5.766 2.986 1.00 97.88 170 VAL A CA 1
ATOM 1329 C C . VAL A 1 170 ? 6.536 -5.897 2.867 1.00 97.88 170 VAL A C 1
ATOM 1331 O O . VAL A 1 170 ? 7.018 -6.399 1.856 1.00 97.88 170 VAL A O 1
ATOM 1334 N N . ALA A 1 171 ? 7.303 -5.502 3.886 1.00 97.50 171 ALA A N 1
ATOM 1335 C CA . ALA A 1 171 ? 8.756 -5.662 3.897 1.00 97.50 171 ALA A CA 1
ATOM 1336 C C . ALA A 1 171 ? 9.176 -7.140 3.861 1.00 97.50 171 ALA A C 1
ATOM 1338 O O . ALA A 1 171 ? 10.061 -7.489 3.083 1.00 97.50 171 ALA A O 1
ATOM 1339 N N . ALA A 1 172 ? 8.512 -8.011 4.626 1.00 97.81 172 ALA A N 1
ATOM 1340 C CA . ALA A 1 172 ? 8.741 -9.455 4.584 1.00 97.81 172 ALA A CA 1
ATOM 1341 C C . ALA A 1 172 ? 8.454 -10.041 3.191 1.00 97.81 172 ALA A C 1
ATOM 1343 O O . ALA A 1 172 ? 9.274 -10.779 2.653 1.00 97.81 172 ALA A O 1
ATOM 1344 N N . MET A 1 173 ? 7.353 -9.631 2.555 1.00 98.00 173 MET A N 1
ATOM 1345 C CA . MET A 1 173 ? 7.039 -10.046 1.183 1.00 98.00 173 MET A CA 1
ATOM 1346 C C . MET A 1 173 ? 8.076 -9.533 0.169 1.00 98.00 173 MET A C 1
ATOM 1348 O O . MET A 1 173 ? 8.438 -10.240 -0.765 1.00 98.00 173 MET A O 1
ATOM 1352 N N . VAL A 1 174 ? 8.589 -8.307 0.332 1.00 96.75 174 VAL A N 1
AT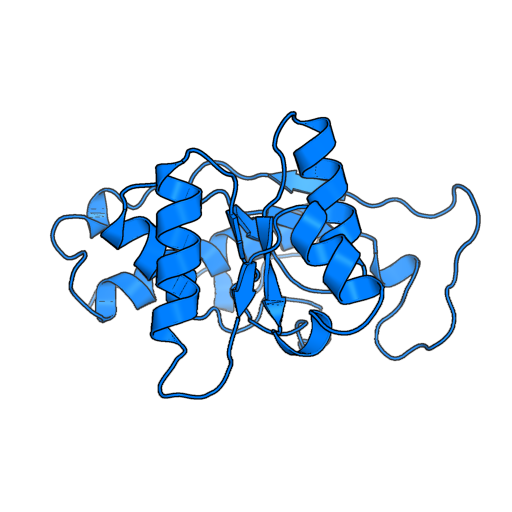OM 1353 C CA . VAL A 1 174 ? 9.677 -7.782 -0.515 1.00 96.75 174 VAL A CA 1
ATOM 1354 C C . VAL A 1 174 ? 10.970 -8.576 -0.308 1.00 96.75 174 VAL A C 1
ATOM 1356 O O . VAL A 1 174 ? 11.678 -8.835 -1.282 1.00 96.75 174 VAL A O 1
ATOM 1359 N N . ALA A 1 175 ? 11.286 -8.976 0.926 1.00 96.94 175 ALA A N 1
ATOM 1360 C CA . ALA A 1 175 ? 12.444 -9.814 1.234 1.00 96.94 175 ALA A CA 1
ATOM 1361 C C . ALA A 1 175 ? 12.359 -11.155 0.489 1.00 96.94 175 ALA A C 1
ATOM 1363 O O . ALA A 1 175 ? 13.268 -11.487 -0.271 1.00 96.94 175 ALA A O 1
ATOM 1364 N N . GLU A 1 176 ? 11.214 -11.835 0.594 1.00 96.56 176 GLU A N 1
ATOM 1365 C CA . GLU A 1 176 ? 10.923 -13.085 -0.116 1.00 96.56 176 GLU A CA 1
ATOM 1366 C C . GLU A 1 176 ? 11.058 -12.928 -1.638 1.00 96.56 176 GLU A C 1
ATOM 1368 O O . GLU A 1 176 ? 11.845 -13.633 -2.268 1.00 96.56 176 GLU A O 1
ATOM 1373 N N . LEU A 1 177 ? 10.368 -11.949 -2.235 1.00 95.25 177 LEU A N 1
ATOM 1374 C CA . LEU A 1 177 ? 10.387 -11.736 -3.687 1.00 95.25 177 LEU A CA 1
ATOM 1375 C C . LEU A 1 177 ? 11.757 -11.315 -4.231 1.00 95.25 177 LEU A C 1
ATOM 1377 O O . LEU A 1 177 ? 12.056 -11.558 -5.400 1.00 95.25 177 LEU A O 1
ATOM 1381 N N . SER A 1 178 ? 12.567 -10.636 -3.419 1.00 93.62 178 SER A N 1
ATOM 1382 C CA . SER A 1 178 ? 13.910 -10.204 -3.814 1.00 93.62 178 SER A CA 1
ATOM 1383 C C . SER A 1 178 ? 15.000 -11.230 -3.502 1.00 93.62 178 SER A C 1
ATOM 1385 O O . SER A 1 178 ? 16.132 -11.033 -3.944 1.00 93.62 178 SER A O 1
ATOM 1387 N N . GLY A 1 179 ? 14.685 -12.301 -2.765 1.00 94.44 179 GLY A N 1
ATOM 1388 C CA . GLY A 1 179 ? 15.661 -13.280 -2.281 1.00 94.44 179 GLY A CA 1
ATOM 1389 C C . GLY A 1 179 ? 16.668 -12.694 -1.284 1.00 94.44 179 GLY A C 1
ATOM 1390 O O . GLY A 1 179 ? 17.786 -13.193 -1.182 1.00 94.44 179 GLY A O 1
ATOM 1391 N N . ARG A 1 180 ? 16.310 -11.604 -0.595 1.00 94.75 180 ARG A N 1
ATOM 1392 C CA . ARG A 1 180 ? 17.185 -10.897 0.353 1.00 94.75 180 ARG A CA 1
ATOM 1393 C C . ARG A 1 180 ? 16.735 -11.138 1.784 1.00 94.75 180 ARG A C 1
ATOM 1395 O O . ARG A 1 180 ? 15.552 -11.325 2.043 1.00 94.75 180 ARG A O 1
ATOM 1402 N N . GLU A 1 181 ? 17.677 -11.076 2.718 1.00 95.88 181 GLU A N 1
ATOM 1403 C CA . GLU A 1 181 ? 17.369 -11.148 4.145 1.00 95.88 181 GLU A CA 1
ATOM 1404 C C . GLU A 1 181 ? 16.556 -9.923 4.595 1.00 95.88 181 GLU A C 1
ATOM 1406 O O . GLU A 1 181 ? 16.819 -8.795 4.166 1.00 95.88 181 GLU A O 1
ATOM 1411 N N . LEU A 1 182 ? 15.551 -10.143 5.449 1.00 96.19 182 LEU A N 1
ATOM 1412 C CA . LEU A 1 182 ? 14.721 -9.074 5.999 1.00 96.19 182 LEU A CA 1
ATOM 1413 C C . LEU A 1 182 ? 15.529 -8.254 7.023 1.00 96.19 182 LEU A C 1
ATOM 1415 O O . LEU A 1 182 ? 15.973 -8.815 8.024 1.00 96.19 182 LEU A O 1
ATOM 1419 N N . PRO A 1 183 ? 15.676 -6.926 6.855 1.00 94.81 183 PRO A N 1
ATOM 1420 C CA . PRO A 1 183 ? 16.405 -6.109 7.818 1.00 94.81 183 PRO A CA 1
ATOM 1421 C C . PRO A 1 183 ? 15.761 -6.117 9.210 1.00 94.81 183 PRO A C 1
ATOM 1423 O O . PRO A 1 183 ? 14.541 -5.984 9.333 1.00 94.81 183 PRO A O 1
ATOM 1426 N N . GLN A 1 184 ? 16.587 -6.130 10.264 1.00 91.88 184 GLN A N 1
ATOM 1427 C CA . GLN A 1 184 ? 16.139 -6.170 11.669 1.00 91.88 184 GLN A CA 1
ATOM 1428 C C . GLN A 1 184 ? 15.104 -5.093 12.030 1.00 91.88 184 GLN A C 1
ATOM 1430 O O . GLN A 1 184 ? 14.187 -5.349 12.805 1.00 91.88 184 GLN A O 1
ATOM 1435 N N . ARG A 1 185 ? 15.179 -3.906 11.411 1.00 90.50 185 ARG A N 1
ATOM 1436 C CA . ARG A 1 185 ? 14.214 -2.803 11.607 1.00 90.50 185 ARG A CA 1
ATOM 1437 C C . ARG A 1 185 ? 12.758 -3.138 11.235 1.00 90.50 185 ARG A C 1
ATOM 1439 O O . ARG A 1 185 ? 11.868 -2.358 11.563 1.00 90.50 185 ARG A O 1
ATOM 1446 N N . PHE A 1 186 ? 12.519 -4.245 10.528 1.00 90.62 186 PHE A N 1
ATOM 1447 C CA . PHE A 1 186 ? 11.187 -4.759 10.185 1.00 90.62 186 PHE A CA 1
ATOM 1448 C C . PHE A 1 186 ? 10.813 -6.031 10.960 1.00 90.62 186 PHE A C 1
ATOM 1450 O O . PHE A 1 186 ? 9.690 -6.509 10.831 1.00 90.62 186 PHE A O 1
ATOM 1457 N N . MET A 1 187 ? 11.740 -6.583 11.752 1.00 82.56 187 MET A N 1
ATOM 1458 C CA . MET A 1 187 ? 11.538 -7.804 12.539 1.00 82.56 187 MET A CA 1
ATOM 1459 C C . MET A 1 187 ? 10.899 -7.538 13.904 1.00 82.56 187 MET A C 1
ATOM 1461 O O . MET A 1 187 ? 10.558 -8.487 14.608 1.00 82.56 187 MET A O 1
ATOM 1465 N N . SER A 1 188 ? 10.738 -6.271 14.299 1.00 66.06 188 SER A N 1
ATOM 1466 C CA . SER A 1 188 ? 10.101 -5.923 15.564 1.00 66.06 188 SER A CA 1
ATOM 1467 C C . SER A 1 188 ? 8.655 -6.422 15.587 1.00 66.06 188 SER A C 1
ATOM 1469 O O . SER A 1 188 ? 7.776 -5.903 14.893 1.00 66.06 188 SER A O 1
ATOM 1471 N N . LYS A 1 189 ? 8.432 -7.450 16.413 1.00 52.25 189 LYS A N 1
ATOM 1472 C CA . LYS A 1 189 ? 7.133 -7.717 17.025 1.00 52.25 189 LYS A CA 1
ATOM 1473 C C . LYS A 1 189 ? 6.764 -6.513 17.881 1.00 52.25 189 LYS A C 1
ATOM 1475 O O . LYS A 1 189 ? 7.649 -5.861 18.428 1.00 52.25 189 LYS A O 1
ATOM 1480 N N . GLU A 1 190 ? 5.470 -6.248 17.976 1.00 49.06 190 GLU A N 1
ATOM 1481 C CA . GLU A 1 190 ? 4.875 -5.402 19.005 1.00 49.06 190 GLU A CA 1
ATOM 1482 C C . GLU A 1 190 ? 5.546 -5.655 20.355 1.00 49.06 190 GLU A C 1
ATOM 1484 O O . GLU A 1 190 ? 5.261 -6.632 21.041 1.00 49.06 190 GLU A O 1
ATOM 1489 N N . THR A 1 191 ? 6.466 -4.780 20.738 1.00 35.06 191 THR A N 1
ATOM 1490 C CA . THR A 1 191 ? 6.749 -4.549 22.144 1.00 35.06 191 THR A CA 1
ATOM 1491 C C . THR A 1 191 ? 5.714 -3.535 22.581 1.00 35.06 191 THR A C 1
ATOM 1493 O O . THR A 1 191 ? 5.911 -2.328 22.448 1.00 35.06 191 THR A O 1
ATOM 1496 N N . GLY A 1 192 ? 4.559 -4.059 22.988 1.00 42.12 192 GLY A N 1
ATOM 1497 C CA . GLY A 1 192 ? 3.748 -3.374 23.971 1.00 42.12 192 GLY A CA 1
ATOM 1498 C C . GLY A 1 192 ? 4.532 -3.351 25.275 1.00 42.12 192 GLY A C 1
ATOM 1499 O O . GLY A 1 192 ? 4.721 -4.401 25.878 1.00 42.12 192 GLY A O 1
ATOM 1500 N N . GLU A 1 193 ? 5.000 -2.166 25.643 1.00 30.36 193 GLU A N 1
ATOM 1501 C CA . GLU A 1 193 ? 5.130 -1.665 27.013 1.00 30.36 193 GLU A CA 1
ATOM 1502 C C . GLU A 1 193 ? 4.739 -0.183 26.995 1.00 30.36 193 GLU A C 1
ATOM 1504 O O . GLU A 1 193 ? 5.110 0.517 26.019 1.00 30.36 193 GLU A O 1
#

Secondary structure (DSSP, 8-state):
-EE---STTHHHHHHHHHHHTT--EEEEEEGGGSSHHHHHHHHHTTPEEE--STTTHHHHHHHHHHHHHTT-EEEB-TTSS----TT----PPPTHHHHHHHHH-----EEEEESHHHHS-TT-SS----TT----EEEEPPPPP-GGGSTTTTSHHHHHHHHHHHHHHHHHHHHHHHT-PPPGGG-------

Solvent-accessible surface area (backbone atoms only — not comparable to full-atom values): 11134 Å² total; per-residue (Å²): 60,44,35,66,45,77,51,94,58,43,67,58,55,53,37,50,54,35,45,74,70,77,35,67,57,24,38,67,37,61,42,84,58,60,47,72,71,60,12,52,52,40,53,75,62,54,40,40,61,30,53,91,52,90,89,45,45,63,57,36,52,50,56,50,50,53,40,46,74,73,72,45,45,49,35,39,48,42,53,78,51,65,40,80,46,93,85,64,49,79,61,72,51,46,42,65,64,30,45,51,28,59,77,67,72,51,74,43,32,36,25,27,66,40,45,58,57,69,40,48,35,86,95,55,94,60,73,56,78,52,89,94,76,73,68,71,51,77,48,76,51,72,64,61,86,55,74,92,43,55,91,47,43,88,40,74,63,43,24,48,52,47,21,49,51,54,47,30,53,33,38,48,46,40,16,63,68,67,77,45,83,67,60,69,93,53,64,70,68,88,76,86,125